Protein AF-0000000075944933 (afdb_homodimer)

Organism: Cocos nucifera (NCBI:txid13894)

Radius of gyration: 22.63 Å; Cα contacts (8 Å, |Δi|>4): 887; chains: 2; bounding box: 72×75×56 Å

Secondary structure (DSSP, 8-state):
-------------------S-------EEEEEEE-S-SEEEEE--GGGEEEEEEEESSSEEEEEEEEEETTEEEEPPPEE-S-SEEEEEE--TT--EEEEEEEEEEETTEEEEEEEEEEETTEEEEEEE---SEEEEEEEEESEEEEEEEEESSSEEEEEEEEE--/-------------------S-------EEEEEEE-S-SEEEEE--GGGEEEEEEEESSSEEEEEEEEEETTEEEEPPPEE-S-SEEEEEE--TT--EEEEEEEEEEETTEEEEEEEEEEETTEEEEEEE---SEEEEEEEEESEEEEEEEEESSSEEEEEEEEE--

pLDDT: mean 87.76, std 24.51, range [21.73, 98.94]

Foldseek 3Di:
DDPPPPPPPPPPPPPPPDDPPPPPPQWDKDDKDFFDDADKDKFQAQVFFFKWKWFADLATFWIKTWGDDDPDTDIDDIFGADDHDMDMDGDDPPKFWQKKKFAWDDDPNAIATAWIKTQIPVGIDDGTGDRDHDIDMDGDPFWGFRMWMAGYYNGHGIIITITHGD/DDPPPPPPPPPPPPPPPDDPPPPPPQKDKDDKDFFDDADKDKFQAQVFFFKWKWFADLATFWIKTWGDDDPDTDIDDIFGADDHDIDMDGDDPPKFWQKKKFAWDDDPNAIATAWIKTQIPVGIDDGTGDRDHDIDMDGDPFWGFRMWMAGYYNGHGIIITITHGD

Sequence (332 aa):
MTSFEVEFDLTYIELHSDDEASGEDVVVVVGPWGGSGGTEWLFQHALTITKIKLTVGDVINSITFQYMDGETAKWSPRYGGGDGKPVTIEFGTNDYLKCVSGYYGSYHGHTVIKSLKFVTNSGPYGPYGQEEGTAFSLPVTAGSFVAFYGNARQWLDALGFHLRPNMTSFEVEFDLTYIELHSDDEASGEDVVVVVGPWGGSGGTEWLFQHALTITKIKLTVGDVINSITFQYMDGETAKWSPRYGGGDGKPVTIEFGTNDYLKCVSGYYGSYHGHTVIKSLKFVTNSGPYGPYGQEEGTAFSLPVTAGSFVAFYGNARQWLDALGFHLRPN

Solvent-accessible surface area (backbone atoms only — not comparable to full-atom values): 17464 Å² total; per-residue (Å²): 136,84,79,80,76,78,77,76,78,74,73,71,73,74,69,74,76,72,71,88,66,84,62,78,71,66,34,27,32,34,42,61,49,57,28,85,47,61,44,78,53,77,45,74,55,45,79,38,49,41,31,42,35,34,18,38,48,86,31,32,14,19,45,31,40,30,24,51,61,83,92,40,80,43,70,52,71,72,42,28,24,84,55,54,48,76,45,77,45,76,53,56,97,85,51,45,72,36,29,48,33,34,13,19,34,79,57,95,91,35,40,23,29,14,20,43,29,42,27,34,81,85,44,74,48,70,72,45,55,41,89,50,70,49,49,39,52,48,39,41,75,37,44,39,58,37,22,43,30,35,17,21,42,73,33,23,10,21,46,26,36,30,34,26,39,118,136,85,79,80,77,79,78,76,79,71,73,72,72,73,70,74,76,72,71,89,66,85,61,79,73,67,34,28,31,33,44,62,48,60,28,86,47,61,45,77,51,76,44,76,53,45,79,38,48,41,30,42,36,35,18,38,49,85,30,32,13,18,45,30,39,30,25,50,59,83,92,39,80,43,71,54,72,72,42,27,25,85,55,54,49,76,45,76,45,76,52,56,98,85,52,46,74,36,28,48,31,34,13,19,33,80,56,96,92,36,40,22,29,14,20,43,29,43,29,34,80,84,46,74,48,70,71,44,55,41,88,49,70,49,50,40,53,48,39,42,75,37,42,39,59,38,23,41,32,34,16,21,42,73,34,22,10,22,46,26,37,31,33,26,41,117

InterPro domains:
  IPR001229 Jacalin-like lectin domain [PF01419] (30-162)
  IPR001229 Jacalin-like lectin domain [PS51752] (27-165)
  IPR001229 Jacalin-like lectin domain [SM00915] (38-165)
  IPR033734 Jacalin-like lectin domain, plant [cd09612] (49-164)
  IPR036404 Jacalin-like lectin domain superfamily [G3DSA:2.100.10.30] (25-166)
  IPR036404 Jacalin-like lectin domain superfamily [SSF51101] (27-165)

Nearest PDB structures (foldseek):
  1c3m-assembly1_A  TM=9.449E-01  e=3.985E-15  Helianthus tuberosus
  7kmv-assembly5_I  TM=9.295E-01  e=5.716E-15  Musa acuminata
  7kmu-assembly1_A  TM=9.357E-01  e=1.061E-14  Musa acuminata
  4pit-assembly2_D  TM=9.418E-01  e=2.184E-14  Musa acuminata
  4piu-assembly1_A  TM=9.302E-01  e=3.298E-14  Musa acuminata

Structure (mmCIF, N/CA/C/O backbone):
data_AF-0000000075944933-model_v1
#
loop_
_entity.id
_entity.type
_entity.pdbx_description
1 polymer 'Mannose/glucose-specific lectin-like'
#
loop_
_atom_site.group_PDB
_atom_site.id
_atom_site.type_symbol
_atom_site.label_atom_id
_atom_site.label_alt_id
_atom_site.label_comp_id
_atom_site.label_asym_id
_atom_site.label_entity_id
_atom_site.label_seq_id
_atom_site.pdbx_PDB_ins_code
_atom_site.Cartn_x
_atom_site.Cartn_y
_atom_site.Cartn_z
_atom_site.occupancy
_atom_site.B_iso_or_equiv
_atom_site.auth_seq_id
_atom_site.auth_comp_id
_atom_site.auth_asym_id
_atom_site.auth_atom_id
_atom_site.pdbx_PDB_model_num
ATOM 1 N N . MET A 1 1 ? 28.156 47.906 -17.594 1 29.92 1 MET A N 1
ATOM 2 C CA . MET A 1 1 ? 27.766 47 -16.5 1 29.92 1 MET A CA 1
ATOM 3 C C . MET A 1 1 ? 26.578 46.125 -16.922 1 29.92 1 MET A C 1
ATOM 5 O O . MET A 1 1 ? 25.469 46.625 -17.125 1 29.92 1 MET A O 1
ATOM 9 N N . THR A 1 2 ? 26.688 45.062 -17.719 1 30.47 2 THR A N 1
ATOM 10 C CA . THR A 1 2 ? 25.75 44.25 -18.516 1 30.47 2 THR A CA 1
ATOM 11 C C . THR A 1 2 ? 24.844 43.438 -17.609 1 30.47 2 THR A C 1
ATOM 13 O O . THR A 1 2 ? 25.328 42.688 -16.766 1 30.47 2 THR A O 1
ATOM 16 N N . SER A 1 3 ? 23.641 43.938 -17.266 1 25.78 3 SER A N 1
ATOM 17 C CA . SER A 1 3 ? 22.609 43.344 -16.422 1 25.78 3 SER A CA 1
ATOM 18 C C . SER A 1 3 ? 22.156 42 -17 1 25.78 3 SER A C 1
ATOM 20 O O . SER A 1 3 ? 21.766 41.906 -18.172 1 25.78 3 SER A O 1
ATOM 22 N N . PHE A 1 4 ? 22.734 40.875 -16.688 1 27.38 4 PHE A N 1
ATOM 23 C CA . PHE A 1 4 ? 22.312 39.531 -17.078 1 27.38 4 PHE A CA 1
ATOM 24 C C . PHE A 1 4 ? 20.906 39.25 -16.594 1 27.38 4 PHE A C 1
ATOM 26 O O . PHE A 1 4 ? 20.641 39.188 -15.398 1 27.38 4 PHE A O 1
ATOM 33 N N . GLU A 1 5 ? 19.781 39.719 -17.297 1 25.14 5 GLU A N 1
ATOM 34 C CA . GLU A 1 5 ? 18.375 39.375 -17.047 1 25.14 5 GLU A CA 1
ATOM 35 C C . GLU A 1 5 ? 18.141 37.875 -17.156 1 25.14 5 GLU A C 1
ATOM 37 O O . GLU A 1 5 ? 18.406 37.281 -18.203 1 25.14 5 GLU A O 1
ATOM 42 N N . VAL A 1 6 ? 18.375 37.125 -16.156 1 27.38 6 VAL A N 1
ATOM 43 C CA . VAL A 1 6 ? 18 35.719 -16.125 1 27.38 6 VAL A CA 1
ATOM 44 C C . VAL A 1 6 ? 16.516 35.562 -16.422 1 27.38 6 VAL A C 1
ATOM 46 O O . VAL A 1 6 ? 15.672 36.125 -15.703 1 27.38 6 VAL A O 1
ATOM 49 N N . GLU A 1 7 ? 16 35.438 -17.641 1 24.23 7 GLU A N 1
ATOM 50 C CA . GLU A 1 7 ? 14.641 35.094 -18.062 1 24.23 7 GLU A CA 1
ATOM 51 C C . GLU A 1 7 ? 14.18 33.812 -17.422 1 24.23 7 GLU A C 1
ATOM 53 O O . GLU A 1 7 ? 14.797 32.75 -17.641 1 24.23 7 GLU A O 1
ATOM 58 N N . PHE A 1 8 ? 13.656 33.844 -16.203 1 22.3 8 PHE A N 1
ATOM 59 C CA . PHE A 1 8 ? 12.922 32.75 -15.578 1 22.3 8 PHE A CA 1
ATOM 60 C C . PHE A 1 8 ? 11.875 32.156 -16.516 1 22.3 8 PHE A C 1
ATOM 62 O O . PHE A 1 8 ? 11.016 32.906 -17.016 1 22.3 8 PHE A O 1
ATOM 69 N N . ASP A 1 9 ? 12.188 31.359 -17.422 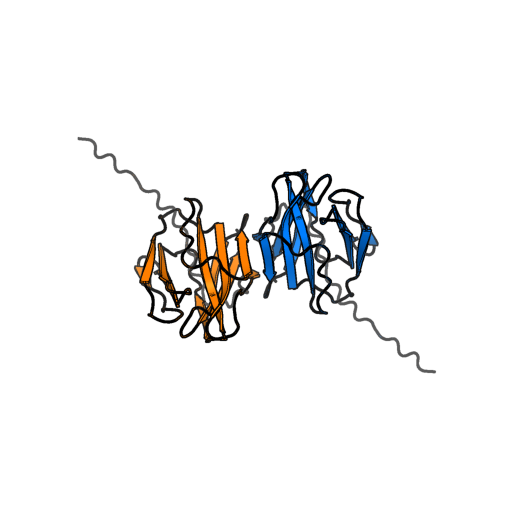1 25.67 9 ASP A N 1
ATOM 70 C CA . ASP A 1 9 ? 11.18 30.625 -18.172 1 25.67 9 ASP A CA 1
ATOM 71 C C . ASP A 1 9 ? 10.148 30 -17.234 1 25.67 9 ASP A C 1
ATOM 73 O O . ASP A 1 9 ? 10.445 29.031 -16.547 1 25.67 9 ASP A O 1
ATOM 77 N N . LEU A 1 10 ? 9.227 30.766 -16.594 1 22.02 10 LEU A N 1
ATOM 78 C CA . LEU A 1 10 ? 8.008 30.312 -15.938 1 22.02 10 LEU A CA 1
ATOM 79 C C . LEU A 1 10 ? 7.242 29.344 -16.828 1 22.02 10 LEU A C 1
ATOM 81 O O . LEU A 1 10 ? 6.684 29.75 -17.859 1 22.02 10 LEU A O 1
ATOM 85 N N . THR A 1 11 ? 7.773 28.297 -17.234 1 26.09 11 THR A N 1
ATOM 86 C CA . THR A 1 11 ? 6.855 27.312 -17.812 1 26.09 11 THR A CA 1
ATOM 87 C C . THR A 1 11 ? 5.586 27.203 -16.969 1 26.09 11 THR A C 1
ATOM 89 O O . THR A 1 11 ? 5.645 26.875 -15.781 1 26.09 11 THR A O 1
ATOM 92 N N . TYR A 1 12 ? 4.605 28.078 -17.172 1 23.27 12 TYR A N 1
ATOM 93 C CA . TYR A 1 12 ? 3.219 28.016 -16.734 1 23.27 12 TYR A CA 1
ATOM 94 C C . TYR A 1 12 ? 2.734 26.578 -16.656 1 23.27 12 TYR A C 1
ATOM 96 O O . TYR A 1 12 ? 2.717 25.859 -17.656 1 23.27 12 TYR A O 1
ATOM 104 N N . ILE A 1 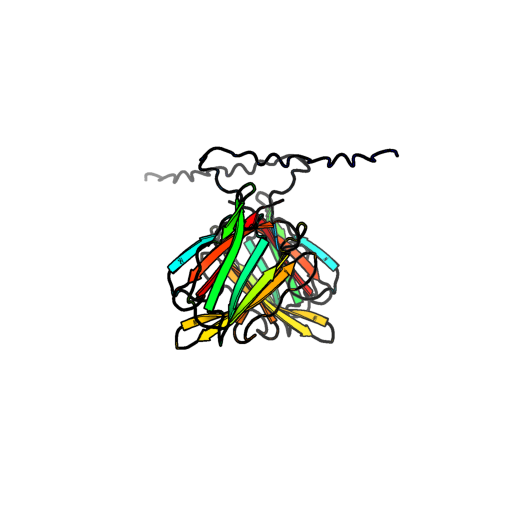13 ? 3.023 25.828 -15.68 1 25.58 13 ILE A N 1
ATOM 105 C CA . ILE A 1 13 ? 2.137 24.703 -15.43 1 25.58 13 ILE A CA 1
ATOM 106 C C . ILE A 1 13 ? 0.682 25.172 -15.492 1 25.58 13 ILE A C 1
ATOM 108 O O . ILE A 1 13 ? 0.259 26.016 -14.695 1 25.58 13 ILE A O 1
ATOM 112 N N . GLU A 1 14 ? 0.244 25.328 -16.688 1 26.7 14 GLU A N 1
ATOM 113 C CA . GLU A 1 14 ? -1.196 25.516 -16.844 1 26.7 14 GLU A CA 1
ATOM 114 C C . GLU A 1 14 ? -1.971 24.688 -15.82 1 26.7 14 GLU A C 1
ATOM 116 O O . GLU A 1 14 ? -1.971 23.453 -15.875 1 26.7 14 GLU A O 1
ATOM 121 N N . LEU A 1 15 ? -1.909 25.125 -14.641 1 26.8 15 LEU A N 1
ATOM 122 C CA . LEU A 1 15 ? -2.977 24.672 -13.758 1 26.8 15 LEU A CA 1
ATOM 123 C C . LEU A 1 15 ? -4.34 24.844 -14.414 1 26.8 15 LEU A C 1
ATOM 125 O O . LEU A 1 15 ? -4.812 25.969 -14.594 1 26.8 15 LEU A O 1
ATOM 129 N N . HIS A 1 16 ? -4.711 24.156 -15.523 1 28.2 16 HIS A N 1
ATOM 130 C CA . HIS A 1 16 ? -6.125 24.141 -15.883 1 28.2 16 HIS A CA 1
ATOM 131 C C . HIS A 1 16 ? -7.008 24.125 -14.641 1 28.2 16 HIS A C 1
ATOM 133 O O . HIS A 1 16 ? -6.836 23.281 -13.766 1 28.2 16 HIS A O 1
ATOM 139 N N . SER A 1 17 ? -7.387 25.219 -14.156 1 30.06 17 SER A N 1
ATOM 140 C CA . SER A 1 17 ? -8.586 25.422 -13.352 1 30.06 17 SER A CA 1
ATOM 141 C C . SER A 1 17 ? -9.766 24.625 -13.898 1 30.06 17 SER A C 1
ATOM 143 O O . SER A 1 17 ? -10.445 25.062 -14.828 1 30.06 17 SER A O 1
ATOM 145 N N . ASP A 1 18 ? -9.75 23.438 -14.367 1 31.78 18 ASP A N 1
ATOM 146 C CA . ASP A 1 18 ? -10.969 22.75 -14.766 1 31.78 18 ASP A CA 1
ATOM 147 C C . ASP A 1 18 ? -12.094 23 -13.766 1 31.78 18 ASP A C 1
ATOM 149 O O . ASP A 1 18 ? -11.844 23.109 -12.562 1 31.78 18 ASP A O 1
ATOM 153 N N . ASP A 1 19 ? -13.336 23.609 -14.18 1 30.81 19 ASP A N 1
ATOM 154 C CA . ASP A 1 19 ? -14.703 23.625 -13.688 1 30.81 19 ASP A CA 1
ATOM 155 C C . ASP A 1 19 ? -14.969 22.469 -12.742 1 30.81 19 ASP A C 1
ATOM 157 O O . ASP A 1 19 ? -14.258 21.453 -12.789 1 30.81 19 ASP A O 1
ATOM 161 N N . GLU A 1 20 ? -16.016 22.578 -11.773 1 28.86 20 GLU A N 1
ATOM 162 C CA . GLU A 1 20 ? -16.656 21.547 -10.953 1 28.86 20 GLU A CA 1
ATOM 163 C C . GLU A 1 20 ? -16.953 20.297 -11.766 1 28.86 20 GLU A C 1
ATOM 165 O O . GLU A 1 20 ? -18.109 19.969 -12.008 1 28.86 20 GLU A O 1
ATOM 170 N N . ALA A 1 21 ? -16.672 20.172 -13.062 1 29.33 21 ALA A N 1
ATOM 171 C CA . ALA A 1 21 ? -17.016 18.844 -13.539 1 29.33 21 ALA A CA 1
ATOM 172 C C . ALA A 1 21 ? -16.734 17.781 -12.484 1 29.33 21 ALA A C 1
ATOM 174 O O . ALA A 1 21 ? -15.688 17.812 -11.828 1 29.33 21 ALA A O 1
ATOM 175 N N . SER A 1 22 ? -17.594 17.094 -11.828 1 36.22 22 SER A N 1
ATOM 176 C CA . SER A 1 22 ? -17.703 15.75 -11.281 1 36.22 22 SER A CA 1
ATOM 177 C C . SER A 1 22 ? -16.656 14.828 -11.898 1 36.22 22 SER A C 1
ATOM 179 O O . SER A 1 22 ? -17 13.883 -12.617 1 36.22 22 SER A O 1
ATOM 181 N N . GLY A 1 23 ? -15.742 15.203 -12.555 1 39.22 23 GLY A N 1
ATOM 182 C CA . GLY A 1 23 ? -14.789 14.383 -13.289 1 39.22 23 GLY A CA 1
ATOM 183 C C . GLY A 1 23 ? -14.305 13.18 -12.5 1 39.22 23 GLY A C 1
ATOM 184 O O . GLY A 1 23 ? -13.961 13.289 -11.328 1 39.22 23 GLY A O 1
ATOM 185 N N . GLU A 1 24 ? -14.875 12.047 -12.688 1 50.72 24 GLU A N 1
ATOM 186 C CA . GLU A 1 24 ? -14.516 10.75 -12.125 1 50.72 24 GLU A CA 1
ATOM 187 C C . GLU A 1 24 ? -13.023 10.688 -11.797 1 50.72 24 GLU A C 1
ATOM 189 O O . GLU A 1 24 ? -12.188 10.789 -12.688 1 50.72 24 GLU A O 1
ATOM 194 N N . ASP A 1 25 ? -12.547 11.312 -10.734 1 66.31 25 ASP A N 1
ATOM 195 C CA . ASP A 1 25 ? -11.148 11.391 -10.312 1 66.31 25 ASP A CA 1
ATOM 196 C C . ASP A 1 25 ? -10.414 10.078 -10.57 1 66.31 25 ASP A C 1
ATOM 198 O O . ASP A 1 25 ? -10.898 9.008 -10.188 1 66.31 25 ASP A O 1
ATOM 202 N N . VAL A 1 26 ? -9.656 10.086 -11.68 1 90.62 26 VAL A N 1
ATOM 203 C CA . VAL A 1 26 ? -8.789 8.992 -12.109 1 90.62 26 VAL A CA 1
ATOM 204 C C . VAL A 1 26 ? -7.762 8.688 -11.023 1 90.62 26 VAL A C 1
ATOM 206 O O . VAL A 1 26 ? -6.562 8.914 -11.211 1 90.62 26 VAL A O 1
ATOM 209 N N . VAL A 1 27 ? -8.359 8.32 -9.766 1 97.5 27 VAL A N 1
ATOM 210 C CA . VAL A 1 27 ? -7.449 8.008 -8.664 1 97.5 27 VAL A CA 1
ATOM 211 C C . VAL A 1 27 ? -7.672 6.574 -8.203 1 97.5 27 VAL A C 1
ATOM 213 O O . VAL A 1 27 ? -8.719 5.98 -8.484 1 97.5 27 VAL A O 1
ATOM 216 N N . VAL A 1 28 ? -6.738 6.031 -7.633 1 98.5 28 VAL A N 1
ATOM 217 C CA . VAL A 1 28 ? -6.832 4.828 -6.809 1 98.5 28 VAL A CA 1
ATOM 218 C C . VAL A 1 28 ? -6.828 5.211 -5.332 1 98.5 28 VAL A C 1
ATOM 220 O O . VAL A 1 28 ? -6.055 6.074 -4.91 1 98.5 28 VAL A O 1
ATOM 223 N N . VAL A 1 29 ? -7.746 4.664 -4.562 1 98.81 29 VAL A N 1
ATOM 224 C CA . VAL A 1 29 ? -7.801 4.934 -3.129 1 98.81 29 VAL A CA 1
ATOM 225 C C . VAL A 1 29 ? -7.289 3.723 -2.355 1 98.81 29 VAL A C 1
ATOM 227 O O . VAL A 1 29 ? -7.809 2.613 -2.512 1 98.81 29 VAL A O 1
ATOM 230 N N . VAL A 1 30 ? -6.238 3.877 -1.55 1 98.88 30 VAL A N 1
ATOM 231 C CA . VAL A 1 30 ? -5.609 2.781 -0.819 1 98.88 30 VAL A CA 1
ATOM 232 C C . VAL A 1 30 ? -5.641 3.074 0.679 1 98.88 30 VAL A C 1
ATOM 234 O O . VAL A 1 30 ? -5.656 4.238 1.09 1 98.88 30 VAL A O 1
ATOM 237 N N . GLY A 1 31 ? -5.508 2.059 1.504 1 98.75 31 GLY A N 1
ATOM 238 C CA . GLY A 1 31 ? -5.727 2.205 2.934 1 98.75 31 GLY A CA 1
ATOM 239 C C . GLY A 1 31 ? -7.195 2.209 3.312 1 98.75 31 GLY A C 1
ATOM 240 O O . GLY A 1 31 ? -8.031 1.652 2.594 1 98.75 31 GLY A O 1
ATOM 241 N N . PRO A 1 32 ? -7.508 2.822 4.352 1 98.81 32 PRO A N 1
ATOM 242 C CA . PRO A 1 32 ? -6.574 3.381 5.332 1 98.81 32 PRO A CA 1
ATOM 243 C C . PRO A 1 32 ? -5.941 2.312 6.219 1 98.81 32 PRO A C 1
ATOM 245 O O . PRO A 1 32 ? -6.461 1.197 6.316 1 98.81 32 PRO A O 1
ATOM 248 N N . TRP A 1 33 ? -4.824 2.52 6.73 1 98.94 33 TRP A N 1
ATOM 249 C CA . TRP A 1 33 ? -4.238 1.779 7.844 1 98.94 33 TRP A CA 1
ATOM 250 C C . TRP A 1 33 ? -4.602 2.424 9.18 1 98.94 33 TRP A C 1
ATOM 252 O O . TRP A 1 33 ? -4.719 3.646 9.273 1 98.94 33 TRP A O 1
ATOM 262 N N . GLY A 1 34 ? -4.664 1.66 10.219 1 98.81 34 GLY A N 1
ATOM 263 C CA . GLY A 1 34 ? -5.016 2.172 11.531 1 98.81 34 GLY A CA 1
ATOM 264 C C . GLY A 1 34 ? -6.375 1.694 12.016 1 98.81 34 GLY A C 1
ATOM 265 O O . GLY A 1 34 ? -6.75 0.544 11.789 1 98.81 34 GLY A O 1
ATOM 266 N N . GLY A 1 35 ? -7.059 2.582 12.836 1 98.69 35 GLY A N 1
ATOM 267 C CA . GLY A 1 35 ? -8.289 2.178 13.484 1 98.69 35 GLY A CA 1
ATOM 268 C C . GLY A 1 35 ? -9.523 2.844 12.898 1 98.69 35 GLY A C 1
ATOM 269 O O . GLY A 1 35 ? -9.414 3.686 12.008 1 98.69 35 GLY A O 1
ATOM 270 N N . SER A 1 36 ? -10.695 2.531 13.461 1 97.81 36 SER A N 1
ATOM 271 C CA . SER A 1 36 ? -11.977 3.006 12.938 1 97.81 36 SER A CA 1
ATOM 272 C C . SER A 1 36 ? -12.547 4.117 13.805 1 97.81 36 SER A C 1
ATOM 274 O O . SER A 1 36 ? -13.672 4.562 13.594 1 97.81 36 SER A O 1
ATOM 276 N N . GLY A 1 37 ? -11.75 4.504 14.758 1 98.44 37 GLY A N 1
ATOM 277 C CA . GLY A 1 37 ? -12.227 5.586 15.602 1 98.44 37 GLY A CA 1
ATOM 278 C C . GLY A 1 37 ? -12.188 6.938 14.914 1 98.44 37 GLY A C 1
ATOM 279 O O . GLY A 1 37 ? -11.727 7.047 13.773 1 98.44 37 GLY A O 1
ATOM 280 N N . GLY A 1 38 ? -12.695 7.969 15.641 1 98.5 38 GLY A N 1
ATOM 281 C CA . GLY A 1 38 ? -12.625 9.344 15.156 1 98.5 38 GLY A CA 1
ATOM 282 C C . GLY A 1 38 ? -13.602 9.633 14.031 1 98.5 38 GLY A C 1
ATOM 283 O O . GLY A 1 38 ? -14.531 8.859 13.797 1 98.5 38 GLY A O 1
ATOM 284 N N . THR A 1 39 ? -13.359 10.828 13.391 1 98.62 39 THR A N 1
ATOM 285 C CA . THR A 1 39 ? -14.18 11.305 12.281 1 98.62 39 THR A CA 1
ATOM 286 C C . THR A 1 39 ? -13.367 11.336 10.984 1 98.62 39 THR A C 1
ATOM 288 O O . THR A 1 39 ? -12.188 11.672 11 1 98.62 39 THR A O 1
ATOM 291 N N . GLU A 1 40 ? -14.055 11.039 9.922 1 98.75 40 GLU A N 1
ATOM 292 C CA . GLU A 1 40 ? -13.406 11 8.617 1 98.75 40 GLU A CA 1
ATOM 293 C C . GLU A 1 40 ? -12.945 12.383 8.18 1 98.75 40 GLU A C 1
ATOM 295 O O . GLU A 1 40 ? -13.602 13.383 8.484 1 98.75 40 GLU A O 1
ATOM 300 N N . TRP A 1 41 ? -11.852 12.477 7.473 1 98.88 41 TRP A N 1
ATOM 301 C CA . TRP A 1 41 ? -11.352 13.703 6.859 1 98.88 41 TRP A CA 1
ATOM 302 C C . TRP A 1 41 ? -10.68 13.414 5.52 1 98.88 41 TRP A C 1
ATOM 304 O O . TRP A 1 41 ? -10.289 12.273 5.25 1 98.88 41 TRP A O 1
ATOM 314 N N . LEU A 1 42 ? -10.547 14.336 4.641 1 98.81 42 LEU A N 1
ATOM 315 C CA . LEU A 1 42 ? -9.945 14.258 3.316 1 98.81 42 LEU A CA 1
ATOM 316 C C . LEU A 1 42 ? -9.172 15.539 3 1 98.81 42 LEU A C 1
ATOM 318 O O . LEU A 1 42 ? -9.688 16.641 3.172 1 98.81 42 LEU A O 1
ATOM 322 N N . PHE A 1 43 ? -7.918 15.438 2.711 1 98.75 43 PHE A N 1
ATOM 323 C CA . PHE A 1 43 ? -7.07 16.531 2.25 1 98.75 43 PHE A CA 1
ATOM 324 C C . PHE A 1 43 ? -6.621 16.297 0.811 1 98.75 43 PHE A C 1
ATOM 326 O O . PHE A 1 43 ? -5.797 15.422 0.544 1 98.75 43 PHE A O 1
ATOM 333 N N . GLN A 1 44 ? -7.004 17.156 -0.167 1 97.62 44 GLN A N 1
ATOM 334 C CA . GLN A 1 44 ? -6.922 16.828 -1.585 1 97.62 44 GLN A CA 1
ATOM 335 C C . GLN A 1 44 ? -5.875 17.688 -2.293 1 97.62 44 GLN A C 1
ATOM 337 O O . GLN A 1 44 ? -5.828 17.719 -3.523 1 97.62 44 GLN A O 1
ATOM 342 N N . HIS A 1 45 ? -5.004 18.297 -1.524 1 96.5 45 HIS A N 1
ATOM 343 C CA . HIS A 1 45 ? -4.027 19.188 -2.137 1 96.5 45 HIS A CA 1
ATOM 344 C C . HIS A 1 45 ? -2.605 18.672 -1.937 1 96.5 45 HIS A C 1
ATOM 346 O O . HIS A 1 45 ? -1.682 19.453 -1.719 1 96.5 45 HIS A O 1
ATOM 352 N N . ALA A 1 46 ? -2.438 17.359 -1.986 1 96.88 46 ALA A N 1
ATOM 353 C CA . ALA A 1 46 ? -1.178 16.734 -1.59 1 96.88 46 ALA A CA 1
ATOM 354 C C . ALA A 1 46 ? -0.04 17.156 -2.516 1 96.88 46 ALA A C 1
ATOM 356 O O . ALA A 1 46 ? 1.117 17.219 -2.096 1 96.88 46 ALA A O 1
ATOM 357 N N . LEU A 1 47 ? -0.296 17.531 -3.789 1 95.38 47 LEU A N 1
ATOM 358 C CA . LEU A 1 47 ? 0.743 17.844 -4.762 1 95.38 47 LEU A CA 1
ATOM 359 C C . LEU A 1 47 ? 1.389 19.188 -4.453 1 95.38 47 LEU A C 1
ATOM 361 O O . LEU A 1 47 ? 2.471 19.5 -4.957 1 95.38 47 LEU A O 1
ATOM 365 N N . THR A 1 48 ? 0.714 19.969 -3.639 1 95.75 48 THR A N 1
ATOM 366 C CA . THR A 1 48 ? 1.212 21.328 -3.418 1 95.75 48 THR A CA 1
ATOM 367 C C . THR A 1 48 ? 1.648 21.516 -1.968 1 95.75 48 THR A C 1
ATOM 369 O O . THR A 1 48 ? 1.795 22.641 -1.498 1 95.75 48 THR A O 1
ATOM 372 N N . ILE A 1 49 ? 1.774 20.406 -1.213 1 97.81 49 ILE A N 1
ATOM 373 C CA . ILE A 1 49 ? 2.207 20.469 0.179 1 97.81 49 ILE A CA 1
ATOM 374 C C . ILE A 1 49 ? 3.59 21.125 0.258 1 97.81 49 ILE A C 1
ATOM 376 O O . ILE A 1 49 ? 4.488 20.781 -0.513 1 97.81 49 ILE A O 1
ATOM 380 N N . THR A 1 50 ? 3.783 22.016 1.126 1 97.94 50 THR A N 1
ATOM 381 C CA . THR A 1 50 ? 5.086 22.609 1.4 1 97.94 50 THR A CA 1
ATOM 382 C C . THR A 1 50 ? 5.598 22.172 2.771 1 97.94 50 THR A C 1
ATOM 384 O O . THR A 1 50 ? 6.809 22.125 3 1 97.94 50 THR A O 1
ATOM 387 N N . LYS A 1 51 ? 4.668 21.875 3.713 1 98.5 51 LYS A N 1
ATOM 388 C CA . LYS A 1 51 ? 5.035 21.391 5.043 1 98.5 51 LYS A CA 1
ATOM 389 C C . LYS A 1 51 ? 4.023 20.375 5.559 1 98.5 51 LYS A C 1
ATOM 391 O O . LYS A 1 51 ? 2.838 20.438 5.23 1 98.5 51 LYS A O 1
ATOM 396 N N . ILE A 1 52 ? 4.508 19.438 6.34 1 98.88 52 ILE A N 1
ATOM 397 C CA . ILE A 1 52 ? 3.668 18.609 7.184 1 98.88 52 ILE A CA 1
ATOM 398 C C . ILE A 1 52 ? 4 18.859 8.656 1 98.88 52 ILE A C 1
ATOM 400 O O . ILE A 1 52 ? 5.168 18.828 9.047 1 98.88 52 ILE A O 1
ATOM 404 N N . LYS A 1 53 ? 3.029 19.156 9.375 1 98.81 53 LYS A N 1
ATOM 405 C CA . LYS A 1 53 ? 3.191 19.297 10.812 1 98.81 53 LYS A CA 1
ATOM 406 C C . LYS A 1 53 ? 2.525 18.156 11.562 1 98.81 53 LYS A C 1
ATOM 408 O O . LYS A 1 53 ? 1.354 17.844 11.328 1 98.81 53 LYS A O 1
ATOM 413 N N . LEU A 1 54 ? 3.232 17.531 12.406 1 98.94 54 LEU A N 1
ATOM 414 C CA . LEU A 1 54 ? 2.725 16.5 13.289 1 98.94 54 LEU A CA 1
ATOM 415 C C . LEU A 1 54 ? 2.76 16.953 14.742 1 98.94 54 LEU A C 1
ATOM 417 O O . LEU A 1 54 ? 3.582 17.781 15.117 1 98.94 54 LEU A O 1
ATOM 421 N N . THR A 1 55 ? 1.824 16.547 15.539 1 98.81 55 THR A N 1
ATOM 422 C CA . THR A 1 55 ? 2.008 16.531 16.984 1 98.81 55 THR A CA 1
ATOM 423 C C . THR A 1 55 ? 2.209 15.102 17.484 1 98.81 55 THR A C 1
ATOM 425 O O . THR A 1 55 ? 1.4 14.211 17.188 1 98.81 55 THR A O 1
ATOM 428 N N . VAL A 1 56 ? 3.34 14.922 18.203 1 98.81 56 VAL A N 1
ATOM 429 C CA . VAL A 1 56 ? 3.799 13.57 18.5 1 98.81 56 VAL A CA 1
ATOM 430 C C . VAL A 1 56 ? 3.932 13.391 20 1 98.81 56 VAL A C 1
ATOM 432 O O . VAL A 1 56 ? 4.617 14.172 20.672 1 98.81 56 VAL A O 1
ATOM 435 N N . GLY A 1 57 ? 3.314 12.43 20.609 1 98.06 57 GLY A N 1
ATOM 436 C CA . GLY A 1 57 ? 3.484 11.914 21.953 1 98.06 57 GLY A CA 1
ATOM 437 C C . GLY A 1 57 ? 3.781 10.422 21.984 1 98.06 57 GLY A C 1
ATOM 438 O O . GLY A 1 57 ? 4.715 9.961 21.328 1 98.06 57 GLY A O 1
ATOM 439 N N . ASP A 1 58 ? 2.971 9.688 22.812 1 98.06 58 ASP A N 1
ATOM 440 C CA . ASP A 1 58 ? 3.066 8.234 22.766 1 98.06 58 ASP A CA 1
ATOM 441 C C . ASP A 1 58 ? 2.578 7.699 21.422 1 98.06 58 ASP A C 1
ATOM 443 O O . ASP A 1 58 ? 2.947 6.594 21.016 1 98.06 58 ASP A O 1
ATOM 447 N N . VAL A 1 59 ? 1.736 8.5 20.828 1 98.75 59 VAL A N 1
ATOM 448 C CA . VAL A 1 59 ? 1.158 8.211 19.516 1 98.75 59 VAL A CA 1
ATOM 449 C C . VAL A 1 59 ? 1.212 9.461 18.641 1 98.75 59 VAL A C 1
ATOM 451 O O . VAL A 1 59 ? 1.661 10.523 19.094 1 98.75 59 VAL A O 1
ATOM 454 N N . ILE A 1 60 ? 0.911 9.352 17.359 1 98.94 60 ILE A N 1
ATOM 455 C CA . ILE A 1 60 ? 0.701 10.539 16.531 1 98.94 60 ILE A CA 1
ATOM 456 C C . ILE A 1 60 ? -0.641 11.18 16.891 1 98.94 60 ILE A C 1
ATOM 458 O O . ILE A 1 60 ? -1.696 10.578 16.672 1 98.94 60 ILE A O 1
ATOM 462 N N . ASN A 1 61 ? -0.541 12.344 17.438 1 98.94 61 ASN A N 1
ATOM 463 C CA . ASN A 1 61 ? -1.757 13 17.906 1 98.94 61 ASN A CA 1
ATOM 464 C C . ASN A 1 61 ? -2.486 13.703 16.75 1 98.94 61 ASN A C 1
ATOM 466 O O . ASN A 1 61 ? -3.719 13.719 16.719 1 98.94 61 ASN A O 1
ATOM 470 N N . SER A 1 62 ? -1.72 14.273 15.844 1 98.94 62 SER A N 1
ATOM 471 C CA . SER A 1 62 ? -2.396 14.992 14.773 1 98.94 62 SER A CA 1
ATOM 472 C C . SER A 1 62 ? -1.471 15.203 13.578 1 98.94 62 SER A C 1
ATOM 474 O O . SER A 1 62 ? -0.253 15.047 13.695 1 98.94 62 SER A O 1
ATOM 476 N N . ILE A 1 63 ? -2.039 15.523 12.445 1 98.94 63 ILE A N 1
ATOM 477 C CA . ILE A 1 63 ? -1.342 15.891 11.219 1 98.94 63 ILE A CA 1
ATOM 478 C C . ILE A 1 63 ? -1.988 17.125 10.609 1 98.94 63 ILE A C 1
ATOM 480 O O . ILE A 1 63 ? -3.215 17.266 10.617 1 98.94 63 ILE A O 1
ATOM 484 N N . THR A 1 64 ? -1.193 18.047 10.148 1 98.81 64 THR A N 1
ATOM 485 C CA . THR A 1 64 ? -1.587 19.266 9.445 1 98.81 64 THR A CA 1
ATOM 486 C C . THR A 1 64 ? -0.701 19.5 8.227 1 98.81 64 THR A C 1
ATOM 488 O O . THR A 1 64 ? 0.478 19.141 8.234 1 98.81 64 THR A O 1
ATOM 491 N N . PHE A 1 65 ? -1.283 20.109 7.246 1 98.81 65 PHE A N 1
ATOM 492 C CA . PHE A 1 65 ? -0.55 20.344 6.004 1 98.81 65 PHE A CA 1
ATOM 493 C C . PHE A 1 65 ? -0.518 21.828 5.652 1 98.81 65 PHE A C 1
ATOM 495 O O . PHE A 1 65 ? -1.552 22.484 5.672 1 98.81 65 PHE A O 1
ATOM 502 N N . GLN A 1 66 ? 0.643 22.344 5.387 1 98.69 66 GLN A N 1
ATOM 503 C CA . GLN A 1 66 ? 0.712 23.578 4.621 1 98.69 66 GLN A CA 1
ATOM 504 C C . GLN A 1 66 ? 0.783 23.297 3.123 1 98.69 66 GLN A C 1
ATOM 506 O O . GLN A 1 66 ? 1.496 22.391 2.691 1 98.69 66 GLN A O 1
ATOM 511 N N . TYR A 1 67 ? 0.026 24.016 2.312 1 97.94 67 TYR A N 1
ATOM 512 C CA . TYR A 1 67 ? -0.055 23.797 0.875 1 97.94 67 TYR A CA 1
ATOM 513 C C . TYR A 1 67 ? -0.231 25.109 0.124 1 97.94 67 TYR A C 1
ATOM 515 O O . TYR A 1 67 ? -0.667 26.109 0.702 1 97.94 67 TYR A O 1
ATOM 523 N N . MET A 1 68 ? 0.206 25.047 -1.101 1 97.06 68 MET A N 1
ATOM 524 C CA . MET A 1 68 ? 0.019 26.234 -1.937 1 97.06 68 MET A CA 1
ATOM 525 C C . MET A 1 68 ? -1.365 26.234 -2.576 1 97.06 68 MET A C 1
ATOM 527 O O . MET A 1 68 ? -1.748 25.266 -3.238 1 97.06 68 MET A O 1
ATOM 531 N N . ASP A 1 69 ? -2.172 27.156 -2.334 1 95.06 69 ASP A N 1
ATOM 532 C CA . ASP A 1 69 ? -3.404 27.484 -3.039 1 95.06 69 ASP A CA 1
ATOM 533 C C . ASP A 1 69 ? -3.193 28.672 -3.984 1 95.06 69 ASP A C 1
ATOM 535 O O . ASP A 1 69 ? -3.32 29.828 -3.576 1 95.06 69 ASP A O 1
ATOM 539 N N . GLY A 1 70 ? -2.957 28.281 -5.234 1 93.19 70 GLY A N 1
ATOM 540 C CA . GLY A 1 70 ? -2.396 29.312 -6.086 1 93.19 70 GLY A CA 1
ATOM 541 C C . GLY A 1 70 ? -1.056 29.828 -5.594 1 93.19 70 GLY A C 1
ATOM 542 O O . GLY A 1 70 ? -0.126 29.047 -5.379 1 93.19 70 GLY A O 1
ATOM 543 N N . GLU A 1 71 ? -0.981 31.109 -5.289 1 94.06 71 GLU A N 1
ATOM 544 C CA . GLU A 1 71 ? 0.271 31.703 -4.844 1 94.06 71 GLU A CA 1
ATOM 545 C C . GLU A 1 71 ? 0.294 31.875 -3.328 1 94.06 71 GLU A C 1
ATOM 547 O O . GLU A 1 71 ? 1.255 32.406 -2.773 1 94.06 71 GLU A O 1
ATOM 552 N N . THR A 1 72 ? -0.726 31.375 -2.709 1 97.06 72 THR A N 1
ATOM 553 C CA . THR A 1 72 ? -0.851 31.578 -1.272 1 97.06 72 THR A CA 1
ATOM 554 C C . THR A 1 72 ? -0.667 30.281 -0.511 1 97.06 72 THR A C 1
ATOM 556 O O . THR A 1 72 ? -1.255 29.25 -0.871 1 97.06 72 THR A O 1
ATOM 559 N N . ALA A 1 73 ? 0.192 30.391 0.492 1 97.44 73 ALA A N 1
ATOM 560 C CA . ALA A 1 73 ? 0.33 29.25 1.389 1 97.44 73 ALA A CA 1
ATOM 561 C C . ALA A 1 73 ? -0.796 29.219 2.418 1 97.44 73 ALA A C 1
ATOM 563 O O . ALA A 1 73 ? -1.108 30.234 3.035 1 97.44 73 ALA A O 1
ATOM 564 N N . LYS A 1 74 ? -1.479 28.062 2.549 1 98.44 74 LYS A N 1
ATOM 565 C CA . LYS A 1 74 ? -2.549 27.859 3.52 1 98.44 74 LYS A CA 1
ATOM 566 C C . LYS A 1 74 ? -2.295 26.609 4.363 1 98.44 74 LYS A C 1
ATOM 568 O O . LYS A 1 74 ? -1.565 25.703 3.945 1 98.44 74 LYS A O 1
ATOM 573 N N . TRP A 1 75 ? -2.822 26.672 5.543 1 98.62 75 TRP A N 1
ATOM 574 C CA . TRP A 1 75 ? -2.814 25.484 6.383 1 98.62 75 TRP A CA 1
ATOM 575 C C . TRP A 1 75 ? -4.156 24.766 6.316 1 98.62 75 TRP A C 1
ATOM 577 O O . TRP A 1 75 ? -5.211 25.406 6.305 1 98.62 75 TRP A O 1
ATOM 587 N N . SER A 1 76 ? -4.078 23.453 6.266 1 98.75 76 SER A N 1
ATOM 588 C CA . SER A 1 76 ? -5.285 22.641 6.438 1 98.75 76 SER A CA 1
ATOM 589 C C . SER A 1 76 ? -5.797 22.719 7.871 1 98.75 76 SER A C 1
ATOM 591 O O . SER A 1 76 ? -5.09 23.188 8.766 1 98.75 76 SER A O 1
ATOM 593 N N . PRO A 1 77 ? -7.059 22.281 8.078 1 98.5 77 PRO A N 1
ATOM 594 C CA . PRO A 1 77 ? -7.414 22 9.469 1 98.5 77 PRO A CA 1
ATOM 595 C C . PRO A 1 77 ? -6.484 20.969 10.117 1 98.5 77 PRO A C 1
ATOM 597 O O . PRO A 1 77 ? -5.773 20.25 9.414 1 98.5 77 PRO A O 1
ATOM 600 N N . ARG A 1 78 ? -6.449 21.016 11.445 1 98.81 78 ARG A N 1
ATOM 601 C CA . ARG A 1 78 ? -5.75 19.953 12.172 1 98.81 78 ARG A CA 1
ATOM 602 C C . ARG A 1 78 ? -6.586 18.688 12.227 1 98.81 78 ARG A C 1
ATOM 604 O O . ARG A 1 78 ? -7.75 18.719 12.633 1 98.81 78 ARG A O 1
ATOM 611 N N . TYR A 1 79 ? -6.086 17.609 11.828 1 98.88 79 TYR A N 1
ATOM 612 C CA . TYR A 1 79 ? -6.75 16.328 11.961 1 98.88 79 TYR A CA 1
ATOM 613 C C . TYR A 1 79 ? -6.199 15.547 13.148 1 98.88 79 TYR A C 1
ATOM 615 O O . TYR A 1 79 ? -5.117 14.961 13.07 1 98.88 79 TYR A O 1
ATOM 623 N N . GLY A 1 80 ? -6.953 15.547 14.203 1 98.81 80 GLY A N 1
ATOM 624 C CA . GLY A 1 80 ? -6.523 14.961 15.469 1 98.81 80 GLY A CA 1
ATOM 625 C C . GLY A 1 80 ? -6.426 15.969 16.594 1 98.81 80 GLY A C 1
ATOM 626 O O . GLY A 1 80 ? -6.938 17.094 16.469 1 98.81 80 GLY A O 1
ATOM 627 N N . GLY A 1 81 ? -5.797 15.586 17.703 1 98 81 GLY A N 1
ATOM 628 C CA . GLY A 1 81 ? -5.766 16.406 18.906 1 98 81 GLY A CA 1
ATOM 629 C C . GLY A 1 81 ? -4.516 17.266 19 1 98 81 GLY A C 1
ATOM 630 O O . GLY A 1 81 ? -3.547 17.047 18.266 1 98 81 GLY A O 1
ATOM 631 N N . GLY A 1 82 ? -4.469 18.219 19.891 1 96.56 82 GLY A N 1
ATOM 632 C CA . GLY A 1 82 ? -3.408 19.203 19.984 1 96.56 82 GLY A CA 1
ATOM 633 C C . GLY A 1 82 ? -2.307 18.812 20.953 1 96.56 82 GLY A C 1
ATOM 634 O O . GLY A 1 82 ? -1.309 19.516 21.078 1 96.56 82 GLY A O 1
ATOM 635 N N . ASP A 1 83 ? -2.498 17.672 21.609 1 96.38 83 ASP A N 1
ATOM 636 C CA . ASP A 1 83 ? -1.493 17.266 22.578 1 96.38 83 ASP A CA 1
ATOM 637 C C . ASP A 1 83 ? -0.223 16.781 21.891 1 96.38 83 ASP A C 1
ATOM 639 O O . ASP A 1 83 ? -0.215 16.578 20.672 1 96.38 83 ASP A O 1
ATOM 643 N N . GLY A 1 84 ? 0.87 16.656 22.562 1 97.44 84 GLY A N 1
ATOM 644 C CA . GLY A 1 84 ? 2.135 16.188 22.031 1 97.44 84 GLY A CA 1
ATOM 645 C C . GLY A 1 84 ? 3.057 17.312 21.594 1 97.44 84 GLY A C 1
ATOM 646 O O . GLY A 1 84 ? 2.699 18.484 21.688 1 97.44 84 GLY A O 1
ATOM 647 N N . LYS A 1 85 ? 4.211 16.953 21.156 1 98.31 85 LYS A N 1
ATOM 648 C CA . LYS A 1 85 ? 5.215 17.906 20.688 1 98.31 85 LYS A CA 1
ATOM 649 C C . LYS A 1 85 ? 5.098 18.125 19.172 1 98.31 85 LYS A C 1
ATOM 651 O O . LYS A 1 85 ? 5.031 17.156 18.406 1 98.31 85 LYS A O 1
ATOM 656 N N . PRO A 1 86 ? 5.059 19.344 18.797 1 98.38 86 PRO A N 1
ATOM 657 C CA . PRO A 1 86 ? 4.969 19.609 17.359 1 98.38 86 PRO A CA 1
ATOM 658 C C . PRO A 1 86 ? 6.277 19.312 16.625 1 98.38 86 PRO A C 1
ATOM 660 O O . PRO A 1 86 ? 7.359 19.562 17.156 1 98.38 86 PRO A O 1
ATOM 663 N N . VAL A 1 87 ? 6.215 18.719 15.492 1 98.44 87 VAL A N 1
ATOM 664 C CA . VAL A 1 87 ? 7.301 18.516 14.547 1 98.44 87 VAL A CA 1
ATOM 665 C C . VAL A 1 87 ? 6.875 19 13.164 1 98.44 87 VAL A C 1
ATOM 667 O O . VAL A 1 87 ? 5.797 18.656 12.68 1 98.44 87 VAL A O 1
ATOM 670 N N . THR A 1 88 ? 7.672 19.828 12.578 1 98.62 88 THR A N 1
ATOM 671 C CA . THR A 1 88 ? 7.363 20.344 11.25 1 98.62 88 THR A CA 1
ATOM 672 C C . THR A 1 88 ? 8.359 19.812 10.219 1 98.62 88 THR A C 1
ATOM 674 O O . THR A 1 88 ? 9.57 19.922 10.414 1 98.62 88 THR A O 1
ATOM 677 N N . ILE A 1 89 ? 7.879 19.234 9.258 1 98.31 89 ILE A N 1
ATOM 678 C CA . ILE A 1 89 ? 8.641 18.766 8.109 1 98.31 89 ILE A CA 1
ATOM 679 C C . ILE A 1 89 ? 8.492 19.734 6.945 1 98.31 89 ILE A C 1
ATOM 681 O O . ILE A 1 89 ? 7.383 20.016 6.496 1 98.31 89 ILE A O 1
ATOM 685 N N . GLU A 1 90 ? 9.547 20.234 6.453 1 98 90 GLU A N 1
ATOM 686 C CA . GLU A 1 90 ? 9.523 21.188 5.348 1 98 90 GLU A CA 1
ATOM 687 C C . GLU A 1 90 ? 10.031 20.547 4.059 1 98 90 GLU A C 1
ATOM 689 O O . GLU A 1 90 ? 11.141 20.016 4.012 1 98 90 GLU A O 1
ATOM 694 N N . PHE A 1 91 ? 9.195 20.578 3.102 1 96.31 91 PHE A N 1
ATOM 695 C CA . PHE A 1 91 ? 9.539 20.047 1.788 1 96.31 91 PHE A CA 1
ATOM 696 C C . PHE A 1 91 ? 10.25 21.094 0.945 1 96.31 91 PHE A C 1
ATOM 698 O O . PHE A 1 91 ? 9.898 22.281 0.976 1 96.31 91 PHE A O 1
ATOM 705 N N . GLY A 1 92 ? 11.156 20.672 0.195 1 92.44 92 GLY A N 1
ATOM 706 C CA . GLY A 1 92 ? 11.75 21.547 -0.805 1 92.44 92 GLY A CA 1
ATOM 707 C C . GLY A 1 92 ? 10.844 21.781 -2 1 92.44 92 GLY A C 1
ATOM 708 O O . GLY A 1 92 ? 9.883 21.031 -2.213 1 92.44 92 GLY A O 1
ATOM 709 N N . THR A 1 93 ? 11.133 22.766 -2.791 1 89.38 93 THR A N 1
ATOM 710 C CA . THR A 1 93 ? 10.328 23.172 -3.939 1 89.38 93 THR A CA 1
ATOM 711 C C . THR A 1 93 ? 10.18 22.016 -4.93 1 89.38 93 THR A C 1
ATOM 713 O O . THR A 1 93 ? 9.133 21.875 -5.57 1 89.38 93 THR A O 1
ATOM 716 N N . ASN A 1 94 ? 11.141 21.047 -4.965 1 93.69 94 ASN A N 1
ATOM 717 C CA . ASN A 1 94 ? 11.117 19.969 -5.949 1 93.69 94 ASN A CA 1
ATOM 718 C C . ASN A 1 94 ? 10.867 18.625 -5.289 1 93.69 94 ASN A C 1
ATOM 720 O O . ASN A 1 94 ? 11.031 17.578 -5.926 1 93.69 94 ASN A O 1
ATOM 724 N N . ASP A 1 95 ? 10.484 18.688 -4.027 1 95.75 95 ASP A N 1
ATOM 725 C CA . ASP A 1 95 ? 10.273 17.438 -3.301 1 95.75 95 ASP A CA 1
ATOM 726 C C . ASP A 1 95 ? 8.93 16.812 -3.666 1 95.75 95 ASP A C 1
ATOM 728 O O . ASP A 1 95 ? 7.934 17.531 -3.84 1 95.75 95 ASP A O 1
ATOM 732 N N . TYR A 1 96 ? 8.93 15.539 -3.789 1 95.75 96 TYR A N 1
ATOM 733 C CA . TYR A 1 96 ? 7.672 14.812 -3.896 1 95.75 96 TYR A CA 1
ATOM 734 C C . TYR A 1 96 ? 7.727 13.508 -3.107 1 95.75 96 TYR A C 1
ATOM 736 O O . TYR A 1 96 ? 8.805 12.93 -2.922 1 95.75 96 TYR A O 1
ATOM 744 N N . LEU A 1 97 ? 6.613 13.102 -2.619 1 97.56 97 LEU A N 1
ATOM 745 C CA . LEU A 1 97 ? 6.504 11.914 -1.775 1 97.56 97 LEU A CA 1
ATOM 746 C C . LEU A 1 97 ? 6.672 10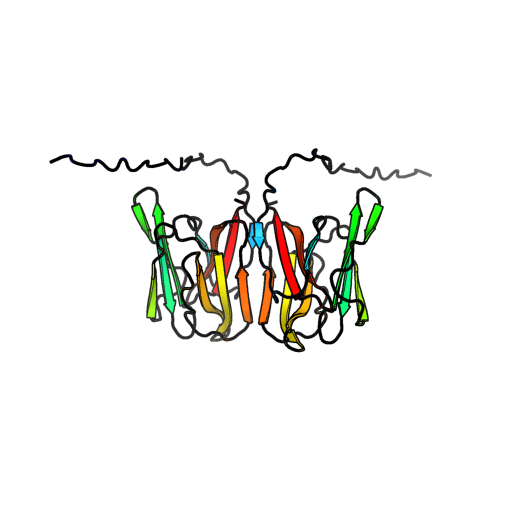.641 -2.6 1 97.56 97 LEU A C 1
ATOM 748 O O . LEU A 1 97 ? 6.039 10.492 -3.646 1 97.56 97 LEU A O 1
ATOM 752 N N . LYS A 1 98 ? 7.5 9.781 -2.195 1 98.44 98 LYS A N 1
ATOM 753 C CA . LYS A 1 98 ? 7.734 8.492 -2.836 1 98.44 98 LYS A CA 1
ATOM 754 C C . LYS A 1 98 ? 7.18 7.352 -1.991 1 98.44 98 LYS A C 1
ATOM 756 O O . LYS A 1 98 ? 6.871 6.277 -2.516 1 98.44 98 LYS A O 1
ATOM 761 N N . CYS A 1 99 ? 7.16 7.602 -0.686 1 98.88 99 CYS A N 1
ATOM 762 C CA . CYS A 1 99 ? 6.691 6.559 0.217 1 98.88 99 CYS A CA 1
ATOM 763 C C . CYS A 1 99 ? 6.223 7.148 1.541 1 98.88 99 CYS A C 1
ATOM 765 O O . CYS A 1 99 ? 6.824 8.094 2.053 1 98.88 99 CYS A O 1
ATOM 767 N N . VAL A 1 100 ? 5.129 6.672 2.104 1 98.94 100 VAL A N 1
ATOM 768 C CA . VAL A 1 100 ? 4.715 6.902 3.484 1 98.94 100 VAL A CA 1
ATOM 769 C C . VAL A 1 100 ? 4.652 5.57 4.23 1 98.94 100 VAL A C 1
ATOM 771 O O . VAL A 1 100 ? 4.113 4.586 3.719 1 98.94 100 VAL A O 1
ATOM 774 N N . SER A 1 101 ? 5.266 5.508 5.352 1 98.94 101 SER A N 1
ATOM 775 C CA . SER A 1 101 ? 5.238 4.301 6.172 1 98.94 101 SER A CA 1
ATOM 776 C C . SER A 1 101 ? 5.004 4.633 7.641 1 98.94 101 SER A C 1
ATOM 778 O O . SER A 1 101 ? 5.055 5.801 8.031 1 98.94 101 SER A O 1
ATOM 780 N N . GLY A 1 102 ? 4.707 3.609 8.398 1 98.88 102 GLY A N 1
ATOM 781 C CA . GLY A 1 102 ? 4.473 3.822 9.82 1 98.88 102 GLY A CA 1
ATOM 782 C C . GLY A 1 102 ? 4.035 2.564 10.547 1 98.88 102 GLY A C 1
ATOM 783 O O . GLY A 1 102 ? 4.23 1.454 10.047 1 98.88 102 GLY A O 1
ATOM 784 N N . TYR A 1 103 ? 3.568 2.814 11.734 1 98.88 103 TYR A N 1
ATOM 785 C CA . TYR A 1 103 ? 3.023 1.768 12.586 1 98.88 103 TYR A CA 1
ATOM 786 C C . TYR A 1 103 ? 1.689 2.193 13.188 1 98.88 103 TYR A C 1
ATOM 788 O O . TYR A 1 103 ? 1.475 3.377 13.461 1 98.88 103 TYR A O 1
ATOM 796 N N . TYR A 1 104 ? 0.826 1.281 13.391 1 98.88 104 TYR A N 1
ATOM 797 C CA . TYR A 1 104 ? -0.406 1.504 14.133 1 98.88 104 TYR A CA 1
ATOM 798 C C . TYR A 1 104 ? -0.645 0.382 15.141 1 98.88 104 TYR A C 1
ATOM 800 O O . TYR A 1 104 ? -0.093 -0.712 15 1 98.88 104 TYR A O 1
ATOM 808 N N . GLY A 1 105 ? -1.409 0.692 16.141 1 98.75 105 GLY A N 1
ATOM 809 C CA . GLY A 1 105 ? -1.669 -0.274 17.188 1 98.75 105 GLY A CA 1
ATOM 810 C C . GLY A 1 105 ? -2.551 0.273 18.297 1 98.75 105 GLY A C 1
ATOM 811 O O . GLY A 1 105 ? -3.131 1.352 18.156 1 98.75 105 GLY A O 1
ATOM 812 N N . SER A 1 106 ? -2.625 -0.519 19.375 1 98.69 106 SER A N 1
ATOM 813 C CA . SER A 1 106 ? -3.523 -0.214 20.484 1 98.69 106 SER A CA 1
ATOM 814 C C . SER A 1 106 ? -2.961 0.898 21.359 1 98.69 106 SER A C 1
ATOM 816 O O . SER A 1 106 ? -1.766 0.912 21.672 1 98.69 106 SER A O 1
ATOM 818 N N . TYR A 1 107 ? -3.723 1.863 21.703 1 98.44 107 TYR A N 1
ATOM 819 C CA . TYR A 1 107 ? -3.455 2.926 22.656 1 98.44 107 TYR A CA 1
ATOM 820 C C . TYR A 1 107 ? -4.723 3.311 23.406 1 98.44 107 TYR A C 1
ATOM 822 O O . TYR A 1 107 ? -5.656 3.867 22.828 1 98.44 107 TYR A O 1
ATOM 830 N N . HIS A 1 108 ? -4.754 2.963 24.719 1 97.56 108 HIS A N 1
ATOM 831 C CA . HIS A 1 108 ? -5.895 3.23 25.578 1 97.56 108 HIS A CA 1
ATOM 832 C C . HIS A 1 108 ? -7.184 2.682 24.969 1 97.56 108 HIS A C 1
ATOM 834 O O . HIS A 1 108 ? -8.195 3.391 24.906 1 97.56 108 HIS A O 1
ATOM 840 N N . GLY A 1 109 ? -7.148 1.401 24.422 1 97.62 109 GLY A N 1
ATOM 841 C CA . GLY A 1 109 ? -8.328 0.701 23.938 1 97.62 109 GLY A CA 1
ATOM 842 C C . GLY A 1 109 ? -8.703 1.078 22.516 1 97.62 109 GLY A C 1
ATOM 843 O O . GLY A 1 109 ? -9.711 0.605 22 1 97.62 109 GLY A O 1
ATOM 844 N N . HIS A 1 110 ? -7.918 1.944 21.922 1 98.38 110 HIS A N 1
ATOM 845 C CA . HIS A 1 110 ? -8.164 2.369 20.547 1 98.38 110 HIS A CA 1
ATOM 846 C C . HIS A 1 110 ? -6.996 1.985 19.641 1 98.38 110 HIS A C 1
ATOM 848 O O . HIS A 1 110 ? -5.852 1.915 20.094 1 98.38 110 HIS A O 1
ATOM 854 N N . THR A 1 111 ? -7.27 1.664 18.438 1 98.81 111 THR A N 1
ATOM 855 C CA . THR A 1 111 ? -6.215 1.516 17.438 1 98.81 111 THR A CA 1
ATOM 856 C C . THR A 1 111 ? -5.91 2.852 16.766 1 98.81 111 THR A C 1
ATOM 858 O O . THR A 1 111 ? -6.812 3.496 16.219 1 98.81 111 THR A O 1
ATOM 861 N N . VAL A 1 112 ? -4.672 3.295 16.844 1 98.94 112 VAL A N 1
ATOM 862 C CA . VAL A 1 112 ? -4.297 4.609 16.328 1 98.94 112 VAL A CA 1
ATOM 863 C C . VAL A 1 112 ? -2.939 4.523 15.633 1 98.94 112 VAL A C 1
ATOM 865 O O . VAL A 1 112 ? -2.234 3.521 15.758 1 98.94 112 VAL A O 1
ATOM 868 N N . ILE A 1 113 ? -2.588 5.516 14.883 1 98.94 113 ILE A N 1
ATOM 869 C CA . ILE A 1 113 ? -1.269 5.613 14.266 1 98.94 113 ILE A CA 1
ATOM 870 C C . ILE A 1 113 ? -0.223 5.93 15.336 1 98.94 113 ILE A C 1
ATOM 872 O O . ILE A 1 113 ? -0.403 6.844 16.141 1 98.94 113 ILE A O 1
ATOM 876 N N . LYS A 1 114 ? 0.855 5.156 15.367 1 98.94 114 LYS A N 1
ATOM 877 C CA . LYS A 1 114 ? 1.836 5.297 16.438 1 98.94 114 LYS A CA 1
ATOM 878 C C . LYS A 1 114 ? 3.119 5.945 15.93 1 98.94 114 LYS A C 1
ATOM 880 O O . LYS A 1 114 ? 3.877 6.527 16.703 1 98.94 114 LYS A O 1
ATOM 885 N N . SER A 1 115 ? 3.338 5.836 14.672 1 98.88 115 SER A N 1
ATOM 886 C CA . SER A 1 115 ? 4.535 6.414 14.07 1 98.88 115 SER A CA 1
ATOM 887 C C . SER A 1 115 ? 4.332 6.691 12.586 1 98.88 115 SER A C 1
ATOM 889 O O . SER A 1 115 ? 3.502 6.047 11.938 1 98.88 115 SER A O 1
ATOM 891 N N . LEU A 1 116 ? 5.059 7.668 12.039 1 98.94 116 LEU A N 1
ATOM 892 C CA . LEU A 1 116 ? 5.031 7.988 10.617 1 98.94 116 LEU A CA 1
ATOM 893 C C . LEU A 1 116 ? 6.43 8.312 10.109 1 98.94 116 LEU A C 1
ATOM 895 O O . LEU A 1 116 ? 7.219 8.953 10.805 1 98.94 116 LEU A O 1
ATOM 899 N N . LYS A 1 117 ? 6.707 7.926 8.953 1 98.94 117 LYS A N 1
ATOM 900 C CA . LYS A 1 117 ? 7.902 8.242 8.18 1 98.94 117 LYS A CA 1
ATOM 901 C C . LYS A 1 117 ? 7.543 8.633 6.746 1 98.94 117 LYS A C 1
ATOM 903 O O . LYS A 1 117 ? 6.688 8 6.121 1 98.94 117 LYS A O 1
ATOM 908 N N . PHE A 1 118 ? 8.094 9.734 6.25 1 98.88 118 PHE A N 1
ATOM 909 C CA . PHE A 1 118 ? 7.879 10.227 4.895 1 98.88 118 PHE A CA 1
ATOM 910 C C . PHE A 1 118 ? 9.172 10.18 4.094 1 98.88 118 PHE A C 1
ATOM 912 O O . PHE A 1 118 ? 10.195 10.711 4.523 1 98.88 118 PHE A O 1
ATOM 919 N N . VAL A 1 119 ? 9.125 9.531 2.965 1 98.75 119 VAL A N 1
ATOM 920 C CA . VAL A 1 119 ? 10.289 9.492 2.084 1 98.75 119 VAL A CA 1
ATOM 921 C C . VAL A 1 119 ? 10.008 10.289 0.816 1 98.75 119 VAL A C 1
ATOM 923 O O . VAL A 1 119 ? 9.031 10.023 0.106 1 98.75 119 VAL A O 1
ATOM 926 N N . THR A 1 120 ? 10.773 11.305 0.571 1 98.12 120 THR A N 1
ATOM 927 C CA . THR A 1 120 ? 10.703 12.094 -0.655 1 98.12 120 THR A CA 1
ATOM 928 C C . THR A 1 120 ? 11.891 11.781 -1.563 1 98.12 120 THR A C 1
ATOM 930 O O . THR A 1 120 ? 12.75 10.969 -1.216 1 98.12 120 THR A O 1
ATOM 933 N N . ASN A 1 121 ? 11.914 12.391 -2.709 1 97.38 121 ASN A N 1
ATOM 934 C CA . ASN A 1 121 ? 13.055 12.266 -3.607 1 97.38 121 ASN A CA 1
ATOM 935 C C . ASN A 1 121 ? 14.328 12.812 -2.975 1 97.38 121 ASN A C 1
ATOM 937 O O . ASN A 1 121 ? 15.438 12.5 -3.416 1 97.38 121 ASN A O 1
ATOM 941 N N . SER A 1 122 ? 14.234 13.594 -1.895 1 96.62 122 SER A N 1
ATOM 942 C CA . SER A 1 122 ? 15.398 14.203 -1.251 1 96.62 122 SER A CA 1
ATOM 943 C C . SER A 1 122 ? 15.82 13.422 -0.017 1 96.62 122 SER A C 1
ATOM 945 O O . SER A 1 122 ? 16.812 13.758 0.627 1 96.62 122 SER A O 1
ATOM 947 N N . GLY A 1 123 ? 15.102 12.398 0.327 1 97.19 123 GLY A N 1
ATOM 948 C CA . GLY A 1 123 ? 15.469 11.586 1.473 1 97.19 123 GLY A CA 1
ATOM 949 C C . GLY A 1 123 ? 14.336 11.414 2.469 1 97.19 123 GLY A C 1
ATOM 950 O O . GLY A 1 123 ? 13.227 11.898 2.246 1 97.19 123 GLY A O 1
ATOM 951 N N . PRO A 1 124 ? 14.648 10.781 3.537 1 98.25 124 PRO A N 1
ATOM 952 C CA . PRO A 1 124 ? 13.617 10.461 4.527 1 98.25 124 PRO A CA 1
ATOM 953 C C . PRO A 1 124 ? 13.43 11.562 5.562 1 98.25 124 PRO A C 1
ATOM 955 O O . PRO A 1 124 ? 14.391 12.258 5.91 1 98.25 124 PRO A O 1
ATOM 958 N N . TYR A 1 125 ? 12.266 11.742 6.012 1 98.31 125 TYR A N 1
ATOM 959 C CA . TYR A 1 125 ? 11.898 12.492 7.203 1 98.31 125 TYR A CA 1
ATOM 960 C C . TYR A 1 125 ? 11.273 11.578 8.25 1 98.31 125 TYR A C 1
ATOM 962 O O . TYR A 1 125 ? 10.227 10.977 8.016 1 98.31 125 TYR A O 1
ATOM 970 N N . GLY A 1 126 ? 11.906 11.508 9.461 1 98.19 126 GLY A N 1
ATOM 971 C CA . GLY A 1 126 ? 11.5 10.586 10.508 1 98.19 126 GLY A CA 1
ATOM 972 C C . GLY A 1 126 ? 12.383 9.359 10.609 1 98.19 126 GLY A C 1
ATOM 973 O O . GLY A 1 126 ? 13.523 9.375 10.141 1 98.19 126 GLY A O 1
ATOM 974 N N . PRO A 1 127 ? 11.836 8.492 11.203 1 98.56 127 PRO A N 1
ATOM 975 C CA . PRO A 1 127 ? 10.492 8.289 11.734 1 98.56 127 PRO A CA 1
ATOM 976 C C . PRO A 1 127 ? 10.18 9.203 12.922 1 98.56 127 PRO A C 1
ATOM 978 O O . PRO A 1 127 ? 11.086 9.578 13.664 1 98.56 127 PRO A O 1
ATOM 981 N N . TYR A 1 128 ? 8.977 9.586 13 1 98.88 128 TYR A N 1
ATOM 982 C CA . TYR A 1 128 ? 8.414 10.297 14.141 1 98.88 128 TYR A CA 1
ATOM 983 C C . TYR A 1 128 ? 7.453 9.398 14.922 1 98.88 128 TYR A C 1
ATOM 985 O O . TYR A 1 128 ? 6.566 8.773 14.336 1 98.88 128 TYR A O 1
ATOM 993 N N . GLY A 1 129 ? 7.602 9.281 16.25 1 98.69 129 GLY A N 1
ATOM 994 C CA . GLY A 1 129 ? 6.754 8.438 17.078 1 98.69 129 GLY A CA 1
ATOM 995 C C . GLY A 1 129 ? 7.379 7.086 17.391 1 98.69 129 GLY A C 1
ATOM 996 O O . GLY A 1 129 ? 8.578 6.891 17.188 1 98.69 129 GLY A O 1
ATOM 997 N N . GLN A 1 130 ? 6.594 6.164 17.922 1 98.06 130 GLN A N 1
ATOM 998 C CA . GLN A 1 130 ? 7.074 4.855 18.359 1 98.06 130 GLN A CA 1
ATOM 999 C C . GLN A 1 130 ? 6.801 3.789 17.312 1 98.06 130 GLN A C 1
ATOM 1001 O O . GLN A 1 130 ? 5.645 3.529 16.969 1 98.06 130 GLN A O 1
ATOM 1006 N N . GLU A 1 131 ? 7.793 3.141 16.781 1 97.94 131 GLU A N 1
ATOM 1007 C CA . GLU A 1 131 ? 7.664 2.086 15.781 1 97.94 131 GLU A CA 1
ATOM 1008 C C . GLU A 1 131 ? 7.254 0.764 16.422 1 97.94 131 GLU A C 1
ATOM 1010 O O . GLU A 1 131 ? 8.008 -0.213 16.375 1 97.94 131 GLU A O 1
ATOM 1015 N N . GLU A 1 132 ? 6.094 0.751 16.969 1 97.69 132 GLU A N 1
ATOM 1016 C CA . GLU A 1 132 ? 5.512 -0.401 17.641 1 97.69 132 GLU A CA 1
ATOM 1017 C C . GLU A 1 132 ? 4.125 -0.727 17.094 1 97.69 132 GLU A C 1
ATOM 1019 O O . GLU A 1 132 ? 3.34 0.177 16.812 1 97.69 132 GLU A O 1
ATOM 1024 N N . GLY A 1 133 ? 3.797 -2.033 16.984 1 98 133 GLY A N 1
ATOM 1025 C CA . GLY A 1 133 ? 2.516 -2.465 16.453 1 98 133 GLY A CA 1
ATOM 1026 C C . GLY A 1 133 ? 2.613 -3.047 15.047 1 98 133 GLY A C 1
ATOM 1027 O O . GLY A 1 133 ? 3.574 -3.752 14.734 1 98 133 GLY A O 1
ATOM 1028 N N . THR A 1 134 ? 1.64 -2.85 14.266 1 98.12 134 THR A N 1
ATOM 1029 C CA . THR A 1 134 ? 1.597 -3.375 12.898 1 98.12 134 THR A CA 1
ATOM 1030 C C . THR A 1 134 ? 2.184 -2.369 11.914 1 98.12 134 THR A C 1
ATOM 1032 O O . THR A 1 134 ? 1.765 -1.21 11.875 1 98.12 134 THR A O 1
ATOM 1035 N N . ALA A 1 135 ? 3.168 -2.812 11.188 1 98.56 135 ALA A N 1
ATOM 1036 C CA . ALA A 1 135 ? 3.818 -1.942 10.211 1 98.56 135 ALA A CA 1
ATOM 1037 C C . ALA A 1 135 ? 2.947 -1.76 8.969 1 98.56 135 ALA A C 1
ATOM 1039 O O . ALA A 1 135 ? 2.176 -2.652 8.609 1 98.56 135 ALA A O 1
ATOM 1040 N N . PHE A 1 136 ? 3.043 -0.6 8.359 1 98.81 136 PHE A N 1
ATOM 1041 C CA . PHE A 1 136 ? 2.527 -0.365 7.012 1 98.81 136 PHE A CA 1
ATOM 1042 C C . PHE A 1 136 ? 3.49 0.5 6.207 1 98.81 136 PHE A C 1
ATOM 1044 O O . PHE A 1 136 ? 4.277 1.258 6.777 1 98.81 136 PHE A O 1
ATOM 1051 N N . SER A 1 137 ? 3.48 0.334 4.953 1 98.88 137 SER A N 1
ATOM 1052 C CA . SER A 1 137 ? 4.246 1.143 4.012 1 98.88 137 SER A CA 1
ATOM 1053 C C . SER A 1 137 ? 3.559 1.205 2.65 1 98.88 137 SER A C 1
ATOM 1055 O O . SER A 1 137 ? 2.846 0.276 2.268 1 98.88 137 SER A O 1
ATOM 1057 N N . LEU A 1 138 ? 3.752 2.303 1.996 1 98.94 138 LEU A N 1
ATOM 1058 C CA . LEU A 1 138 ? 3.254 2.453 0.633 1 98.94 138 LEU A CA 1
ATOM 1059 C C . LEU A 1 138 ? 4.316 3.07 -0.27 1 98.94 138 LEU A C 1
ATOM 1061 O O . LEU A 1 138 ? 4.316 4.281 -0.496 1 98.94 138 LEU A O 1
ATOM 1065 N N . PRO A 1 139 ? 5.25 2.271 -0.714 1 98.88 139 PRO A N 1
ATOM 1066 C CA . PRO A 1 139 ? 6.141 2.75 -1.772 1 98.88 139 PRO A CA 1
ATOM 1067 C C . PRO A 1 139 ? 5.434 2.912 -3.115 1 98.88 139 PRO A C 1
ATOM 1069 O O . PRO A 1 139 ? 4.762 1.985 -3.58 1 98.88 139 PRO A O 1
ATOM 1072 N N . VAL A 1 140 ? 5.551 4.047 -3.688 1 98.81 140 VAL A N 1
ATOM 1073 C CA . VAL A 1 140 ? 4.984 4.332 -5.004 1 98.81 140 VAL A CA 1
ATOM 1074 C C . VAL A 1 140 ? 6.109 4.586 -6.004 1 98.81 140 VAL A C 1
ATOM 1076 O O . VAL A 1 140 ? 6.824 5.586 -5.902 1 98.81 140 VAL A O 1
ATOM 1079 N N . THR A 1 141 ? 6.25 3.68 -6.957 1 98 141 THR A N 1
ATOM 1080 C CA . THR A 1 141 ? 7.359 3.799 -7.895 1 98 141 THR A CA 1
ATOM 1081 C C . THR A 1 141 ? 6.914 4.496 -9.18 1 98 141 THR A C 1
ATOM 1083 O O . THR A 1 141 ? 7.742 5.023 -9.922 1 98 141 THR A O 1
ATOM 1086 N N . ALA A 1 142 ? 5.621 4.492 -9.516 1 97.81 142 ALA A N 1
ATOM 1087 C CA . ALA A 1 142 ? 5.016 5.293 -10.578 1 97.81 142 ALA A CA 1
ATOM 1088 C C . ALA A 1 142 ? 3.637 5.797 -10.164 1 97.81 142 ALA A C 1
ATOM 1090 O O . ALA A 1 142 ? 2.785 5.016 -9.734 1 97.81 142 ALA A O 1
ATOM 1091 N N . GLY A 1 143 ? 3.365 7.02 -10.281 1 97.88 143 GLY A N 1
ATOM 1092 C CA . GLY A 1 143 ? 2.174 7.691 -9.789 1 97.88 143 GLY A CA 1
ATOM 1093 C C . GLY A 1 143 ? 2.473 8.719 -8.711 1 97.88 143 GLY A C 1
ATOM 1094 O O . GLY A 1 143 ? 3.633 8.938 -8.367 1 97.88 143 GLY A O 1
ATOM 1095 N N . SER A 1 144 ? 1.426 9.43 -8.242 1 97.81 144 SER A N 1
ATOM 1096 C CA . SER A 1 144 ? 1.625 10.516 -7.285 1 97.81 144 SER A CA 1
ATOM 1097 C C . SER A 1 144 ? 0.584 10.469 -6.168 1 97.81 144 SER A C 1
ATOM 1099 O O . SER A 1 144 ? -0.582 10.148 -6.414 1 97.81 144 SER A O 1
ATOM 1101 N N . PHE A 1 145 ? 1.045 10.766 -5.004 1 98.56 145 PHE A N 1
ATOM 1102 C CA . PHE A 1 145 ? 0.113 11.039 -3.916 1 98.56 145 PHE A CA 1
ATOM 1103 C C . PHE A 1 145 ? -0.664 12.32 -4.184 1 98.56 145 PHE A C 1
ATOM 1105 O O . PHE A 1 145 ? -0.078 13.406 -4.254 1 98.56 145 PHE A O 1
ATOM 1112 N N . VAL A 1 146 ? -2.002 12.234 -4.273 1 98.25 146 VAL A N 1
ATOM 1113 C CA . VAL A 1 146 ? -2.734 13.453 -4.609 1 98.25 146 VAL A CA 1
ATOM 1114 C C . VAL A 1 146 ? -3.658 13.836 -3.455 1 98.25 146 VAL A C 1
ATOM 1116 O O . VAL A 1 146 ? -4.141 14.969 -3.389 1 98.25 146 VAL A O 1
ATOM 1119 N N . ALA A 1 147 ? -3.902 12.93 -2.533 1 98.69 147 ALA A N 1
ATOM 1120 C CA . ALA A 1 147 ? -4.727 13.227 -1.366 1 98.69 147 ALA A CA 1
ATOM 1121 C C . ALA A 1 147 ? -4.355 12.336 -0.185 1 98.69 147 ALA A C 1
ATOM 1123 O O . ALA A 1 147 ? -3.83 11.234 -0.372 1 98.69 147 ALA A O 1
ATOM 1124 N N . PHE A 1 148 ? -4.543 12.852 0.991 1 98.88 148 PHE A N 1
ATOM 1125 C CA . PHE A 1 148 ? -4.559 12.102 2.244 1 98.88 148 PHE A CA 1
ATOM 1126 C C . PHE A 1 148 ? -5.977 12.008 2.799 1 98.88 148 PHE A C 1
ATOM 1128 O O . PHE A 1 148 ? -6.766 12.938 2.654 1 98.88 148 PHE A O 1
ATOM 1135 N N . TYR A 1 149 ? -6.23 10.891 3.416 1 98.88 149 TYR A N 1
ATOM 1136 C CA . TYR A 1 149 ? -7.508 10.789 4.121 1 98.88 149 TYR A CA 1
ATOM 1137 C C . TYR A 1 149 ? -7.383 9.898 5.348 1 98.88 149 TYR A C 1
ATOM 1139 O O . TYR A 1 149 ? -6.359 9.234 5.543 1 98.88 149 TYR A O 1
ATOM 1147 N N . GLY A 1 150 ? -8.367 9.93 6.195 1 98.88 150 GLY A N 1
ATOM 1148 C CA . GLY A 1 150 ? -8.32 9.086 7.379 1 98.88 150 GLY A CA 1
ATOM 1149 C C . GLY A 1 150 ? -9.422 9.398 8.375 1 98.88 150 GLY A C 1
ATOM 1150 O O . GLY A 1 150 ? -10.5 9.844 7.996 1 98.88 150 GLY A O 1
ATOM 1151 N N . ASN A 1 151 ? -9.133 8.977 9.625 1 98.88 151 ASN A N 1
ATOM 1152 C CA . ASN A 1 151 ? -9.977 9.242 10.789 1 98.88 151 ASN A CA 1
ATOM 1153 C C . ASN A 1 151 ? -9.172 9.852 11.93 1 98.88 151 ASN A C 1
ATOM 1155 O O . ASN A 1 151 ? -8.016 9.477 12.148 1 98.88 151 ASN A O 1
ATOM 1159 N N . ALA A 1 152 ? -9.797 10.844 12.57 1 98.94 152 ALA A N 1
ATOM 1160 C CA . ALA A 1 152 ? -9.078 11.469 13.68 1 98.94 152 ALA A CA 1
ATOM 1161 C C . ALA A 1 152 ? -10.047 12.117 14.664 1 98.94 152 ALA A C 1
ATOM 1163 O O . ALA A 1 152 ? -11.148 12.516 14.297 1 98.94 152 ALA A O 1
ATOM 1164 N N . ARG A 1 153 ? -9.672 12.219 15.891 1 97.88 153 ARG A N 1
ATOM 1165 C CA . ARG A 1 153 ? -10.312 12.984 16.953 1 97.88 153 ARG A CA 1
ATOM 1166 C C . ARG A 1 153 ? -9.297 13.414 18.016 1 97.88 153 ARG A C 1
ATOM 1168 O O . ARG A 1 153 ? -8.578 14.398 17.828 1 97.88 153 ARG A O 1
ATOM 1175 N N . GLN A 1 154 ? -9.102 12.656 19.078 1 98.12 154 GLN A N 1
ATOM 1176 C CA . GLN A 1 154 ? -8.07 12.945 20.062 1 98.12 154 GLN A CA 1
ATOM 1177 C C . GLN A 1 154 ? -6.688 12.562 19.547 1 98.12 154 GLN A C 1
ATOM 1179 O O . GLN A 1 154 ? -5.688 13.18 19.906 1 98.12 154 GLN A O 1
ATOM 1184 N N . TRP A 1 155 ? -6.668 11.586 18.734 1 98.81 155 TRP A N 1
ATOM 1185 C CA . TRP A 1 155 ? -5.465 11.07 18.078 1 98.81 155 TRP A CA 1
ATOM 1186 C C . TRP A 1 155 ? -5.688 10.883 16.578 1 98.81 155 TRP A C 1
ATOM 1188 O O . TRP A 1 155 ? -6.801 11.086 16.078 1 98.81 155 TRP A O 1
ATOM 1198 N N . LEU A 1 156 ? -4.691 10.633 15.836 1 98.94 156 LEU A N 1
ATOM 1199 C CA . LEU A 1 156 ? -4.816 10.188 14.453 1 98.94 156 LEU A CA 1
ATOM 1200 C C . LEU A 1 156 ? -5.141 8.703 14.383 1 98.94 156 LEU A C 1
ATOM 1202 O O . LEU A 1 156 ? -4.273 7.859 14.641 1 98.94 156 LEU A O 1
ATOM 1206 N N . ASP A 1 157 ? -6.367 8.383 14.031 1 98.94 157 ASP A N 1
ATOM 1207 C CA . ASP A 1 157 ? -6.859 7.008 14.133 1 98.94 157 ASP A CA 1
ATOM 1208 C C . ASP A 1 157 ? -6.453 6.188 12.906 1 98.94 157 ASP A C 1
ATOM 1210 O O . ASP A 1 157 ? -6.125 5.008 13.031 1 98.94 157 ASP A O 1
ATOM 1214 N N . ALA A 1 158 ? -6.523 6.824 11.742 1 98.94 158 ALA A N 1
ATOM 1215 C CA . ALA A 1 158 ? -6.262 6.082 10.508 1 98.94 158 ALA A CA 1
ATOM 1216 C C . ALA A 1 158 ? -5.73 7.004 9.414 1 98.94 158 ALA A C 1
ATOM 1218 O O . ALA A 1 158 ? -5.996 8.211 9.43 1 98.94 158 ALA A O 1
ATOM 1219 N N . LEU A 1 159 ? -4.984 6.477 8.492 1 98.94 159 LEU A N 1
ATOM 1220 C CA . LEU A 1 159 ? -4.391 7.219 7.391 1 98.94 159 LEU A CA 1
ATOM 1221 C C . LEU A 1 159 ? -4.445 6.414 6.098 1 98.94 159 LEU A C 1
ATOM 1223 O O . LEU A 1 159 ? -4.168 5.211 6.098 1 98.94 159 LEU A O 1
ATOM 1227 N N . GLY A 1 160 ? -4.879 6.996 4.988 1 98.94 160 GLY A N 1
ATOM 1228 C CA . GLY A 1 160 ? -4.914 6.449 3.643 1 98.94 160 GLY A CA 1
ATOM 1229 C C . GLY A 1 160 ? -4.59 7.477 2.572 1 98.94 160 GLY A C 1
ATOM 1230 O O . GLY A 1 160 ? -4.289 8.633 2.883 1 98.94 160 GLY A O 1
ATOM 1231 N N . PHE A 1 161 ? -4.625 7.047 1.321 1 98.94 161 PHE A N 1
ATOM 1232 C CA . PHE A 1 161 ? -4.117 7.914 0.266 1 98.94 161 PHE A CA 1
ATOM 1233 C C . PHE A 1 161 ? -4.922 7.734 -1.017 1 98.94 161 PHE A C 1
ATOM 1235 O O . PHE A 1 161 ? -5.387 6.633 -1.313 1 98.94 161 PHE A O 1
ATOM 1242 N N . HIS A 1 162 ? -5.09 8.828 -1.738 1 98.81 162 HIS A N 1
ATOM 1243 C CA . HIS A 1 162 ? -5.445 8.773 -3.152 1 98.81 162 HIS A CA 1
ATOM 1244 C C . HIS A 1 162 ? -4.207 8.898 -4.035 1 98.81 162 HIS A C 1
ATOM 1246 O O . HIS A 1 162 ? -3.381 9.789 -3.832 1 98.81 162 HIS A O 1
ATOM 1252 N N . LEU A 1 163 ? -4.078 7.977 -4.945 1 98.75 163 LEU A N 1
ATOM 1253 C CA . LEU A 1 163 ? -2.967 7.98 -5.891 1 98.75 163 LEU A CA 1
ATOM 1254 C C . LEU A 1 163 ? -3.463 8.234 -7.309 1 98.75 163 LEU A C 1
ATOM 1256 O O . LEU A 1 163 ? -4.523 7.746 -7.699 1 98.75 163 LEU A O 1
ATOM 1260 N N . ARG A 1 164 ? -2.707 8.953 -8.047 1 97.88 164 ARG A N 1
ATOM 1261 C CA . ARG A 1 164 ? -3.033 9.258 -9.438 1 97.88 164 ARG A CA 1
ATOM 1262 C C . ARG A 1 164 ? -1.913 8.812 -10.375 1 97.88 164 ARG A C 1
ATOM 1264 O O . ARG A 1 164 ? -0.735 9.039 -10.094 1 97.88 164 ARG A O 1
ATOM 1271 N N . PRO A 1 165 ? -2.32 8.125 -11.492 1 96.44 165 PRO A N 1
ATOM 1272 C CA . PRO A 1 165 ? -1.285 7.844 -12.484 1 96.44 165 PRO A CA 1
ATOM 1273 C C . PRO A 1 165 ? -0.619 9.109 -13.023 1 96.44 165 PRO A C 1
ATOM 1275 O O . PRO A 1 165 ? -1.235 10.18 -13.031 1 96.44 165 PRO A O 1
ATOM 1278 N N . ASN A 1 166 ? 0.65 8.984 -13.43 1 88.75 166 ASN A N 1
ATOM 1279 C CA . ASN A 1 166 ? 1.37 10.141 -13.953 1 88.75 166 ASN A CA 1
ATOM 1280 C C . ASN A 1 166 ? 0.773 10.617 -15.281 1 88.75 166 ASN A C 1
ATOM 1282 O O . ASN A 1 166 ? 0.227 9.812 -16.047 1 88.75 166 ASN A O 1
ATOM 1286 N N . MET B 1 1 ? -45.094 -28.438 -22.047 1 29.45 1 MET B N 1
ATOM 1287 C CA . MET B 1 1 ? -43.906 -28.406 -21.219 1 29.45 1 MET B CA 1
ATOM 1288 C C . MET B 1 1 ? -43.031 -27.203 -21.562 1 29.45 1 MET B C 1
ATOM 1290 O O . MET B 1 1 ? -42.469 -27.125 -22.656 1 29.45 1 MET B O 1
ATOM 1294 N N . THR B 1 2 ? -43.281 -25.969 -21.172 1 29.33 2 THR B N 1
ATOM 1295 C CA . THR B 1 2 ? -42.844 -24.641 -21.578 1 29.33 2 THR B CA 1
ATOM 1296 C C . THR B 1 2 ? -41.406 -24.406 -21.156 1 29.33 2 THR B C 1
ATOM 1298 O O . THR B 1 2 ? -41.062 -24.578 -19.984 1 29.33 2 THR B O 1
ATOM 1301 N N . SER B 1 3 ? -40.406 -24.656 -22.047 1 25.02 3 SER B N 1
ATOM 1302 C CA . SER B 1 3 ? -38.969 -24.5 -21.875 1 25.02 3 SER B CA 1
ATOM 1303 C C . SER B 1 3 ? -38.594 -23.062 -21.531 1 25.02 3 SER B C 1
ATOM 1305 O O . SER B 1 3 ? -38.969 -22.141 -22.25 1 25.02 3 SER B O 1
ATOM 1307 N N . PHE B 1 4 ? -38.562 -22.641 -20.328 1 27.44 4 PHE B N 1
ATOM 1308 C CA . PHE B 1 4 ? -38.094 -21.328 -19.891 1 27.44 4 PHE B CA 1
ATOM 1309 C C . PHE B 1 4 ? -36.656 -21.094 -20.328 1 27.44 4 PHE B C 1
ATOM 1311 O O . PHE B 1 4 ? -35.75 -21.781 -19.906 1 27.44 4 PHE B O 1
ATOM 1318 N N . GLU B 1 5 ? -36.344 -20.609 -21.594 1 24.61 5 GLU B N 1
ATOM 1319 C CA . GLU B 1 5 ? -35.062 -20.172 -22.125 1 24.61 5 GLU B CA 1
ATOM 1320 C C . GLU B 1 5 ? -34.5 -19 -21.328 1 24.61 5 GLU B C 1
ATOM 1322 O O . GLU B 1 5 ? -35.156 -17.969 -21.188 1 24.61 5 GLU B O 1
ATOM 1327 N N . VAL B 1 6 ? -33.844 -19.234 -20.25 1 27.11 6 VAL B N 1
ATOM 1328 C CA . VAL B 1 6 ? -33.156 -18.188 -19.516 1 27.11 6 VAL B CA 1
ATOM 1329 C C . VAL B 1 6 ? -32.188 -17.453 -20.438 1 27.11 6 VAL B C 1
ATOM 1331 O O . VAL B 1 6 ? -31.297 -18.078 -21.031 1 27.11 6 VAL B O 1
ATOM 1334 N N . GLU B 1 7 ? -32.5 -16.406 -21.188 1 24.39 7 GLU B N 1
ATOM 1335 C CA . GLU B 1 7 ? -31.688 -15.484 -21.969 1 24.39 7 GLU B CA 1
ATOM 1336 C C . GLU B 1 7 ? -30.578 -14.875 -21.125 1 24.39 7 GLU B C 1
ATOM 1338 O O . GLU B 1 7 ? -30.859 -14.195 -20.125 1 24.39 7 GLU B O 1
ATOM 1343 N N . PHE B 1 8 ? -29.469 -15.562 -20.953 1 22.31 8 PHE B N 1
ATOM 1344 C CA . PHE B 1 8 ? -28.234 -15.016 -20.406 1 22.31 8 PHE B CA 1
ATOM 1345 C C . PHE B 1 8 ? -27.875 -13.695 -21.078 1 22.31 8 PHE B C 1
ATOM 1347 O O . PHE B 1 8 ? -27.75 -13.633 -22.297 1 22.31 8 PHE B O 1
ATOM 1354 N N . ASP B 1 9 ? -28.391 -12.625 -20.719 1 25.34 9 ASP B N 1
ATOM 1355 C CA . ASP B 1 9 ? -27.906 -11.328 -21.172 1 25.34 9 ASP B CA 1
ATOM 1356 C C . ASP B 1 9 ? -26.391 -11.227 -21 1 25.34 9 ASP B C 1
ATOM 1358 O O . ASP B 1 9 ? -25.891 -11.125 -19.891 1 25.34 9 ASP B O 1
ATOM 1362 N N . LEU B 1 10 ? -25.547 -11.914 -21.812 1 21.73 10 LEU B N 1
ATOM 1363 C CA . LEU B 1 10 ? -24.125 -11.688 -22.016 1 21.73 10 LEU B CA 1
ATOM 1364 C C . LEU B 1 10 ? -23.828 -10.203 -22.188 1 21.73 10 LEU B C 1
ATOM 1366 O O . LEU B 1 10 ? -24.188 -9.602 -23.203 1 21.73 10 LEU B O 1
ATOM 1370 N N . THR B 1 11 ? -24.125 -9.383 -21.297 1 25.47 11 THR B N 1
ATOM 1371 C CA . THR B 1 11 ? -23.531 -8.062 -21.422 1 25.47 11 THR B CA 1
ATOM 1372 C C . THR B 1 11 ? -22.047 -8.18 -21.812 1 25.47 11 THR B C 1
ATOM 1374 O O . THR B 1 11 ? -21.266 -8.797 -21.094 1 25.47 11 THR B O 1
ATOM 1377 N N . TYR B 1 12 ? -21.734 -8.32 -23.109 1 22.78 12 TYR B N 1
ATOM 1378 C CA . TYR B 1 12 ? -20.453 -8.164 -23.781 1 22.78 12 TYR B CA 1
ATOM 1379 C C . TYR B 1 12 ? -19.594 -7.137 -23.062 1 22.78 12 TYR B C 1
ATOM 1381 O O . TYR B 1 12 ? -19.969 -5.965 -22.953 1 22.78 12 TYR B O 1
ATOM 1389 N N . ILE B 1 13 ? -18.969 -7.406 -21.984 1 25.23 13 ILE B N 1
ATOM 1390 C CA . ILE B 1 13 ? -17.812 -6.57 -21.672 1 25.23 13 ILE B CA 1
ATOM 1391 C C . ILE B 1 13 ? -16.938 -6.398 -22.906 1 25.23 13 ILE B C 1
ATOM 1393 O O . ILE B 1 13 ? -16.422 -7.379 -23.453 1 25.23 13 ILE B O 1
ATOM 1397 N N . GLU B 1 14 ? -17.406 -5.555 -23.75 1 26.59 14 GLU B N 1
ATOM 1398 C CA . GLU B 1 14 ? -16.516 -5.133 -24.828 1 26.59 14 GLU B CA 1
ATOM 1399 C C . GLU B 1 14 ? -15.078 -5.047 -24.359 1 26.59 14 GLU B C 1
ATOM 1401 O O . GLU B 1 14 ? -14.727 -4.184 -23.547 1 26.59 14 GLU B O 1
ATOM 1406 N N . LEU B 1 15 ? -14.523 -6.16 -24.125 1 26.66 15 LEU B N 1
ATOM 1407 C CA . LEU B 1 15 ? -13.062 -6.121 -24.141 1 26.66 15 LEU B CA 1
ATOM 1408 C C . LEU B 1 15 ? -12.555 -5.375 -25.375 1 26.66 15 LEU B C 1
ATOM 1410 O O . LEU B 1 15 ? -12.641 -5.883 -26.484 1 26.66 15 LEU B O 1
ATOM 1414 N N . HIS B 1 16 ? -12.766 -4.055 -25.562 1 28.19 16 HIS B N 1
ATOM 1415 C CA . HIS B 1 16 ? -11.977 -3.373 -26.578 1 28.19 16 HIS B CA 1
ATOM 1416 C C . HIS B 1 16 ? -10.555 -3.936 -26.641 1 28.19 16 HIS B C 1
ATOM 1418 O O . HIS B 1 16 ? -9.875 -4.023 -25.625 1 28.19 16 HIS B O 1
ATOM 1424 N N . SER B 1 17 ? -10.305 -4.898 -27.422 1 30 17 SER B N 1
ATOM 1425 C CA . SER B 1 17 ? -9 -5.203 -28 1 30 17 SER B CA 1
ATOM 1426 C C . SER B 1 17 ? -8.25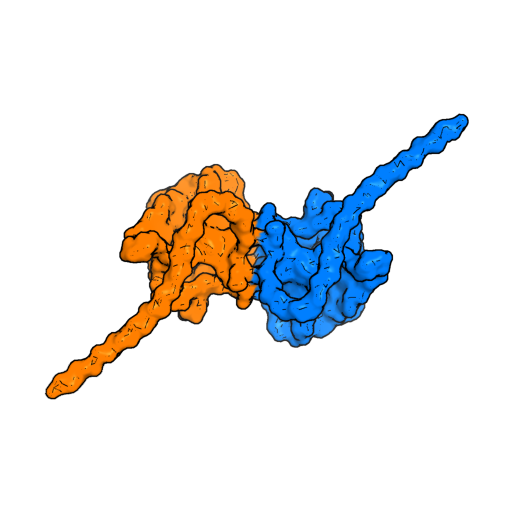8 -3.928 -28.391 1 30 17 SER B C 1
ATOM 1428 O O . SER B 1 17 ? -8.516 -3.352 -29.453 1 30 17 SER B O 1
ATOM 1430 N N . ASP B 1 18 ? -8.148 -2.873 -27.703 1 31.47 18 ASP B N 1
ATOM 1431 C CA . ASP B 1 18 ? -7.312 -1.757 -28.141 1 31.47 18 ASP B CA 1
ATOM 1432 C C . ASP B 1 18 ? -5.977 -2.25 -28.672 1 31.47 18 ASP B C 1
ATOM 1434 O O . ASP B 1 18 ? -5.41 -3.221 -28.172 1 31.47 18 ASP B O 1
ATOM 1438 N N . ASP B 1 19 ? -5.574 -2.014 -30.062 1 30.94 19 ASP B N 1
ATOM 1439 C CA . ASP B 1 19 ? -4.305 -1.939 -30.766 1 30.94 19 ASP B CA 1
ATOM 1440 C C . ASP B 1 19 ? -3.145 -1.706 -29.812 1 30.94 19 ASP B C 1
ATOM 1442 O O . ASP B 1 19 ? -3.344 -1.215 -28.688 1 30.94 19 ASP B O 1
ATOM 1446 N N . GLU B 1 20 ? -1.815 -2.061 -30.203 1 29.16 20 GLU B N 1
ATOM 1447 C CA . GLU B 1 20 ? -0.521 -1.698 -29.641 1 29.16 20 GLU B CA 1
ATOM 1448 C C . GLU B 1 20 ? -0.481 -0.223 -29.25 1 29.16 20 GLU B C 1
ATOM 1450 O O . GLU B 1 20 ? 0.246 0.565 -29.859 1 29.16 20 GLU B O 1
ATOM 1455 N N . ALA B 1 21 ? -1.509 0.603 -29.391 1 29.47 21 ALA B N 1
ATOM 1456 C CA . ALA B 1 21 ? -1.203 1.937 -28.875 1 29.47 21 ALA B CA 1
ATOM 1457 C C . ALA B 1 21 ? -0.358 1.858 -27.609 1 29.47 21 ALA B C 1
ATOM 1459 O O . ALA B 1 21 ? -0.653 1.07 -26.703 1 29.47 21 ALA B O 1
ATOM 1460 N N . SER B 1 22 ? 0.878 2.096 -27.5 1 36.38 22 SER B N 1
ATOM 1461 C CA . SER B 1 22 ? 1.726 2.666 -26.453 1 36.38 22 SER B CA 1
ATOM 1462 C C . SER B 1 22 ? 0.894 3.381 -25.391 1 36.38 22 SER B C 1
ATOM 1464 O O . SER B 1 22 ? 1.014 4.594 -25.219 1 36.38 22 SER B O 1
ATOM 1466 N N . GLY B 1 23 ? -0.284 3.285 -25.297 1 39.34 23 GLY B N 1
ATOM 1467 C CA . GLY B 1 23 ? -1.166 4.047 -24.438 1 39.34 23 GLY B CA 1
ATOM 1468 C C . GLY B 1 23 ? -0.658 4.145 -23 1 39.34 23 GLY B C 1
ATOM 1469 O O . GLY B 1 23 ? -0.22 3.148 -22.422 1 39.34 23 GLY B O 1
ATOM 1470 N N . GLU B 1 24 ? -0.036 5.195 -22.625 1 50.84 24 GLU B N 1
ATOM 1471 C CA . GLU B 1 24 ? 0.44 5.551 -21.281 1 50.84 24 GLU B CA 1
ATOM 1472 C C . GLU B 1 24 ? -0.419 4.902 -20.203 1 50.84 24 GLU B C 1
ATOM 1474 O O . GLU B 1 24 ? -1.618 5.172 -20.109 1 50.84 24 GLU B O 1
ATOM 1479 N N . ASP B 1 25 ? -0.284 3.615 -19.891 1 66.44 25 ASP B N 1
ATOM 1480 C CA . ASP B 1 25 ? -1.068 2.844 -18.938 1 66.44 25 ASP B CA 1
ATOM 1481 C C . ASP B 1 25 ? -1.373 3.668 -17.688 1 66.44 25 ASP B C 1
ATOM 1483 O O . ASP B 1 25 ? -0.472 4.266 -17.094 1 66.44 25 ASP B O 1
ATOM 1487 N N . VAL B 1 26 ? -2.609 4.176 -17.641 1 90.62 26 VAL B N 1
ATOM 1488 C CA . VAL B 1 26 ? -3.195 4.934 -16.547 1 90.62 26 VAL B CA 1
ATOM 1489 C C . VAL B 1 26 ? -3.189 4.086 -15.273 1 90.62 26 VAL B C 1
ATOM 1491 O O . VAL B 1 26 ? -4.25 3.711 -14.766 1 90.62 26 VAL B O 1
ATOM 1494 N N . VAL B 1 27 ? -1.872 3.648 -14.891 1 97.56 27 VAL B N 1
ATOM 1495 C CA . VAL B 1 27 ? -1.767 2.832 -13.688 1 97.56 27 VAL B CA 1
ATOM 1496 C C . VAL B 1 27 ? -0.887 3.539 -12.656 1 97.56 27 VAL B C 1
ATOM 1498 O O . VAL B 1 27 ? -0.113 4.434 -13.008 1 97.56 27 VAL B O 1
ATOM 1501 N N . VAL B 1 28 ? -1.054 3.229 -11.484 1 98.5 28 VAL B N 1
ATOM 1502 C CA . VAL B 1 28 ? -0.124 3.5 -10.391 1 98.5 28 VAL B CA 1
ATOM 1503 C C . VAL B 1 28 ? 0.666 2.236 -10.062 1 98.5 28 VAL B C 1
ATOM 1505 O O . VAL B 1 28 ? 0.103 1.14 -10.008 1 98.5 28 VAL B O 1
ATOM 1508 N N . VAL B 1 29 ? 1.973 2.346 -9.945 1 98.81 29 VAL B N 1
ATOM 1509 C CA . VAL B 1 29 ? 2.811 1.207 -9.586 1 98.81 29 VAL B CA 1
ATOM 1510 C C . VAL B 1 29 ? 3.27 1.338 -8.133 1 98.81 29 VAL B C 1
ATOM 1512 O O . VAL B 1 29 ? 3.883 2.34 -7.758 1 98.81 29 VAL B O 1
ATOM 1515 N N . VAL B 1 30 ? 2.953 0.375 -7.277 1 98.94 30 VAL B N 1
ATOM 1516 C CA . VAL B 1 30 ? 3.27 0.421 -5.852 1 98.94 30 VAL B CA 1
ATOM 1517 C C . VAL B 1 30 ? 4.121 -0.788 -5.473 1 98.94 30 VAL B C 1
ATOM 1519 O O . VAL B 1 30 ? 4.039 -1.839 -6.113 1 98.94 30 VAL B O 1
ATOM 1522 N N . GLY B 1 31 ? 4.832 -0.708 -4.367 1 98.75 31 GLY B N 1
ATOM 1523 C CA . GLY B 1 31 ? 5.824 -1.717 -4.031 1 98.75 31 GLY B CA 1
ATOM 1524 C C . GLY B 1 31 ? 7.129 -1.539 -4.781 1 98.75 31 GLY B C 1
ATOM 1525 O O . GLY B 1 31 ? 7.465 -0.429 -5.199 1 98.75 31 GLY B O 1
ATOM 1526 N N . PRO B 1 32 ? 7.812 -2.559 -4.969 1 98.88 32 PRO B N 1
ATOM 1527 C CA . PRO B 1 32 ? 7.559 -3.879 -4.387 1 98.88 32 PRO B CA 1
ATOM 1528 C C . PRO B 1 32 ? 7.957 -3.961 -2.916 1 98.88 32 PRO B C 1
ATOM 1530 O O . PRO B 1 32 ? 8.727 -3.125 -2.434 1 98.88 32 PRO B O 1
ATOM 1533 N N . TRP B 1 33 ? 7.398 -4.777 -2.172 1 98.94 33 TRP B N 1
ATOM 1534 C CA . TRP B 1 33 ? 7.871 -5.219 -0.864 1 98.94 33 TRP B CA 1
ATOM 1535 C C . TRP B 1 33 ? 8.758 -6.449 -0.995 1 98.94 33 TRP B C 1
ATOM 1537 O O . TRP B 1 33 ? 8.547 -7.289 -1.874 1 98.94 33 TRP B O 1
ATOM 1547 N N . GLY B 1 34 ? 9.672 -6.641 -0.091 1 98.81 34 GLY B N 1
ATOM 1548 C CA . GLY B 1 34 ? 10.578 -7.777 -0.133 1 98.81 34 GLY B CA 1
ATOM 1549 C C . GLY B 1 34 ? 12.008 -7.383 -0.442 1 98.81 34 GLY B C 1
ATOM 1550 O O . GLY B 1 34 ? 12.492 -6.348 0.026 1 98.81 34 GLY B O 1
ATOM 1551 N N . GLY B 1 35 ? 12.742 -8.336 -1.148 1 98.69 35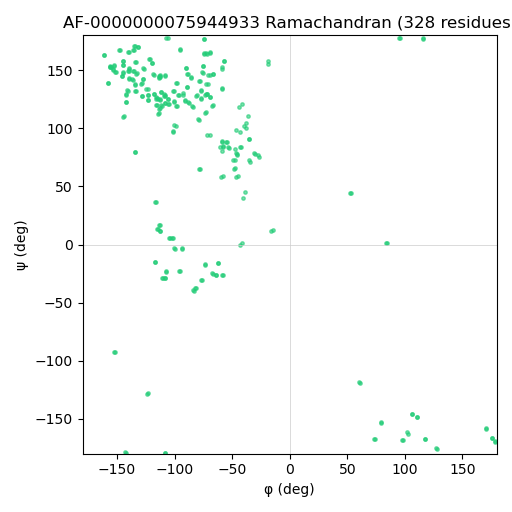 GLY B N 1
ATOM 1552 C CA . GLY B 1 35 ? 14.164 -8.148 -1.365 1 98.69 35 GLY B CA 1
ATOM 1553 C C . GLY B 1 35 ? 14.508 -7.82 -2.807 1 98.69 35 GLY B C 1
ATOM 1554 O O . GLY B 1 35 ? 13.633 -7.797 -3.67 1 98.69 35 GLY B O 1
ATOM 1555 N N . SER B 1 36 ? 15.797 -7.641 -3.096 1 97.88 36 SER B N 1
ATOM 1556 C CA . SER B 1 36 ? 16.281 -7.219 -4.41 1 97.88 36 SER B CA 1
ATOM 1557 C C . SER B 1 36 ? 16.891 -8.383 -5.176 1 97.88 36 SER B C 1
ATOM 1559 O O . SER B 1 36 ? 17.438 -8.195 -6.266 1 97.88 36 SER B O 1
ATOM 1561 N N . GLY B 1 37 ? 16.766 -9.539 -4.57 1 98.44 37 GLY B N 1
ATOM 1562 C CA . GLY B 1 37 ? 17.312 -10.695 -5.266 1 98.44 37 GLY B CA 1
ATOM 1563 C C . GLY B 1 37 ? 16.453 -11.141 -6.441 1 98.44 37 GLY B C 1
ATOM 1564 O O . GLY B 1 37 ? 15.391 -10.57 -6.688 1 98.44 37 GLY B O 1
ATOM 1565 N N . GLY B 1 38 ? 16.969 -12.172 -7.148 1 98.5 38 GLY B N 1
ATOM 1566 C CA . GLY B 1 38 ? 16.219 -12.781 -8.234 1 98.5 38 GLY B CA 1
ATOM 1567 C C . GLY B 1 38 ? 16.156 -11.922 -9.477 1 98.5 38 GLY B C 1
ATOM 1568 O O . GLY B 1 38 ? 16.922 -10.961 -9.617 1 98.5 38 GLY B O 1
ATOM 1569 N N . THR B 1 39 ? 15.227 -12.352 -10.406 1 98.62 39 THR B N 1
ATOM 1570 C CA . THR B 1 39 ? 15.008 -11.672 -11.68 1 98.62 39 THR B CA 1
ATOM 1571 C C . THR B 1 39 ? 13.617 -11.047 -11.727 1 98.62 39 THR B C 1
ATOM 1573 O O . THR B 1 39 ? 12.648 -11.625 -11.227 1 98.62 39 THR B O 1
ATOM 1576 N N . GLU B 1 40 ? 13.547 -9.914 -12.359 1 98.75 40 GLU B N 1
ATOM 1577 C CA . GLU B 1 40 ? 12.289 -9.188 -12.453 1 98.75 40 GLU B CA 1
ATOM 1578 C C . GLU B 1 40 ? 11.273 -9.953 -13.297 1 98.75 40 GLU B C 1
ATOM 1580 O O . GLU B 1 40 ? 11.633 -10.625 -14.258 1 98.75 40 GLU B O 1
ATOM 1585 N N . TRP B 1 41 ? 10.016 -9.844 -12.969 1 98.88 41 TRP B N 1
ATOM 1586 C CA . TRP B 1 41 ? 8.906 -10.391 -13.742 1 98.88 41 TRP B CA 1
ATOM 1587 C C . TRP B 1 41 ? 7.684 -9.484 -13.672 1 98.88 41 TRP B C 1
ATOM 1589 O O . TRP B 1 41 ? 7.574 -8.656 -12.766 1 98.88 41 TRP B O 1
ATOM 1599 N N . LEU B 1 42 ? 6.777 -9.547 -14.578 1 98.81 42 LEU B N 1
ATOM 1600 C CA . LEU B 1 42 ? 5.543 -8.773 -14.688 1 98.81 42 LEU B CA 1
ATOM 1601 C C . LEU B 1 42 ? 4.406 -9.641 -15.211 1 98.81 42 LEU B C 1
ATOM 1603 O O . LEU B 1 42 ? 4.562 -10.344 -16.219 1 98.81 42 LEU B O 1
ATOM 1607 N N . PHE B 1 43 ? 3.338 -9.75 -14.492 1 98.75 43 PHE B N 1
ATOM 1608 C CA . PHE B 1 43 ? 2.107 -10.414 -14.898 1 98.75 43 PHE B CA 1
ATOM 1609 C C . PHE B 1 43 ? 0.972 -9.406 -15.047 1 98.75 43 PHE B C 1
ATOM 1611 O O . PHE B 1 43 ? 0.469 -8.883 -14.055 1 98.75 43 PHE B O 1
ATOM 1618 N N . GLN B 1 44 ? 0.387 -9.219 -16.25 1 97.69 44 GLN B N 1
ATOM 1619 C CA . GLN B 1 44 ? -0.439 -8.055 -16.547 1 97.69 44 GLN B CA 1
ATOM 1620 C C . GLN B 1 44 ? -1.896 -8.453 -16.766 1 97.69 44 GLN B C 1
ATOM 1622 O O . GLN B 1 44 ? -2.693 -7.656 -17.281 1 97.69 44 GLN B O 1
ATOM 1627 N N . HIS B 1 45 ? -2.244 -9.633 -16.344 1 96.56 45 HIS B N 1
ATOM 1628 C CA . HIS B 1 45 ? -3.602 -10.102 -16.594 1 96.56 45 HIS B CA 1
ATOM 1629 C C . HIS B 1 45 ? -4.359 -10.328 -15.289 1 96.56 45 HIS B C 1
ATOM 1631 O O . HIS B 1 45 ? -5.137 -11.273 -15.172 1 96.56 45 HIS B O 1
ATOM 1637 N N . ALA B 1 46 ? -4.113 -9.461 -14.312 1 96.88 46 ALA B N 1
ATOM 1638 C CA . ALA B 1 46 ? -4.605 -9.688 -12.953 1 96.88 46 ALA B CA 1
ATOM 1639 C C . ALA B 1 46 ? -6.129 -9.68 -12.914 1 96.88 46 ALA B C 1
ATOM 1641 O O . ALA B 1 46 ? -6.738 -10.352 -12.086 1 96.88 46 ALA B O 1
ATOM 1642 N N . LEU B 1 47 ? -6.844 -8.984 -13.844 1 95.25 47 LEU B N 1
ATOM 1643 C CA . LEU B 1 47 ? -8.297 -8.836 -13.812 1 95.25 47 LEU B CA 1
ATOM 1644 C C . LEU B 1 47 ? -8.977 -10.141 -14.203 1 95.25 47 LEU B C 1
ATOM 1646 O O . LEU B 1 47 ? -10.172 -10.32 -13.945 1 95.25 47 LEU B O 1
ATOM 1650 N N . THR B 1 48 ? -8.211 -11.016 -14.836 1 95.62 48 THR B N 1
ATOM 1651 C CA . THR B 1 48 ? -8.852 -12.219 -15.359 1 95.62 48 THR B CA 1
ATOM 1652 C C . THR B 1 48 ? -8.344 -13.461 -14.641 1 95.62 48 THR B C 1
ATOM 1654 O O . THR B 1 48 ? -8.5 -14.578 -15.133 1 95.62 48 THR B O 1
ATOM 1657 N N . ILE B 1 49 ? -7.641 -13.273 -13.508 1 97.75 49 ILE B N 1
ATOM 1658 C CA . ILE B 1 49 ? -7.129 -14.398 -12.734 1 97.75 49 ILE B CA 1
ATOM 1659 C C . ILE B 1 49 ? -8.281 -15.297 -12.297 1 97.75 49 ILE B C 1
ATOM 1661 O O . ILE B 1 49 ? -9.312 -14.805 -11.812 1 97.75 49 ILE B O 1
ATOM 1665 N N . THR B 1 50 ? -8.164 -16.547 -12.422 1 97.88 50 THR B N 1
ATOM 1666 C CA . THR B 1 50 ? -9.125 -17.516 -11.922 1 97.88 50 THR B CA 1
ATOM 1667 C C . THR B 1 50 ? -8.531 -18.312 -10.766 1 97.88 50 THR B C 1
ATOM 1669 O O . THR B 1 50 ? -9.266 -18.797 -9.898 1 97.88 50 THR B O 1
ATOM 1672 N N . LYS B 1 51 ? -7.18 -18.484 -10.758 1 98.5 51 LYS B N 1
ATOM 1673 C CA . LYS B 1 51 ? -6.488 -19.188 -9.68 1 98.5 51 LYS B CA 1
ATOM 1674 C C . LYS B 1 51 ? -5.129 -18.562 -9.398 1 98.5 51 LYS B C 1
ATOM 1676 O O . LYS B 1 51 ? -4.484 -18.031 -10.305 1 98.5 51 LYS B O 1
ATOM 1681 N N . ILE B 1 52 ? -4.73 -18.609 -8.164 1 98.88 52 ILE B N 1
ATOM 1682 C CA . ILE B 1 52 ? -3.348 -18.375 -7.766 1 98.88 52 ILE B CA 1
ATOM 1683 C C . ILE B 1 52 ? -2.766 -19.641 -7.148 1 98.88 52 ILE B C 1
ATOM 1685 O O . ILE B 1 52 ? -3.375 -20.25 -6.258 1 98.88 52 ILE B O 1
ATOM 1689 N N . LYS B 1 53 ? -1.71 -20.047 -7.664 1 98.81 53 LYS B N 1
ATOM 1690 C CA . LYS B 1 53 ? -0.988 -21.188 -7.09 1 98.81 53 LYS B CA 1
ATOM 1691 C C . LYS B 1 53 ? 0.299 -20.719 -6.41 1 98.81 53 LYS B C 1
ATOM 1693 O O . LYS B 1 53 ? 1.099 -20 -7.008 1 98.81 53 LYS B O 1
ATOM 1698 N N . LEU B 1 54 ? 0.476 -21.094 -5.223 1 98.94 54 LEU B N 1
ATOM 1699 C CA . LEU B 1 54 ? 1.699 -20.859 -4.465 1 98.94 54 LEU B CA 1
ATOM 1700 C C . LEU B 1 54 ? 2.428 -22.156 -4.172 1 98.94 54 LEU B C 1
ATOM 1702 O O . LEU B 1 54 ? 1.803 -23.219 -4.09 1 98.94 54 LEU B O 1
ATOM 1706 N N . THR B 1 55 ? 3.711 -22.156 -4.156 1 98.81 55 THR B N 1
ATOM 1707 C CA . THR B 1 55 ? 4.469 -23.188 -3.453 1 98.81 55 THR B CA 1
ATOM 1708 C C . THR B 1 55 ? 5.055 -22.625 -2.156 1 98.81 55 THR B C 1
ATOM 1710 O O . THR B 1 55 ? 5.734 -21.609 -2.162 1 98.81 55 THR B O 1
ATOM 1713 N N . VAL B 1 56 ? 4.715 -23.344 -1.058 1 98.81 56 VAL B N 1
ATOM 1714 C CA . VAL B 1 56 ? 4.965 -22.781 0.264 1 98.81 56 VAL B CA 1
ATOM 1715 C C . VAL B 1 56 ? 5.848 -23.734 1.072 1 98.81 56 VAL B C 1
ATOM 1717 O O . VAL B 1 56 ? 5.516 -24.906 1.236 1 98.81 56 VAL B O 1
ATOM 1720 N N . GLY B 1 57 ? 6.961 -23.312 1.582 1 98 57 GLY B N 1
ATOM 1721 C CA . GLY B 1 57 ? 7.82 -23.938 2.578 1 98 57 GLY B CA 1
ATOM 1722 C C . GLY B 1 57 ? 8.062 -23.062 3.791 1 98 57 GLY B C 1
ATOM 1723 O O . GLY B 1 57 ? 7.113 -22.578 4.414 1 98 57 GLY B O 1
ATOM 1724 N N . ASP B 1 58 ? 9.375 -22.891 4.125 1 98 58 ASP B N 1
ATOM 1725 C CA . ASP B 1 58 ? 9.703 -21.922 5.16 1 98 58 ASP B CA 1
ATOM 1726 C C . ASP B 1 58 ? 9.398 -20.5 4.691 1 98 58 ASP B C 1
ATOM 1728 O O . ASP B 1 58 ? 9.211 -19.594 5.512 1 98 58 ASP B O 1
ATOM 1732 N N . VAL B 1 59 ? 9.406 -20.359 3.398 1 98.75 59 VAL B N 1
ATOM 1733 C CA . VAL B 1 59 ? 9.117 -19.094 2.719 1 98.75 59 VAL B CA 1
ATOM 1734 C C . VAL B 1 59 ? 8.172 -19.359 1.547 1 98.75 59 VAL B C 1
ATOM 1736 O O . VAL B 1 59 ? 7.793 -20.5 1.28 1 98.75 59 VAL B O 1
ATOM 1739 N N . ILE B 1 60 ? 7.648 -18.328 0.917 1 98.94 60 ILE B N 1
ATOM 1740 C CA . ILE B 1 60 ? 6.945 -18.484 -0.349 1 98.94 60 ILE B CA 1
ATOM 1741 C C . ILE B 1 60 ? 7.949 -18.75 -1.468 1 98.94 60 ILE B C 1
ATOM 1743 O O . ILE B 1 60 ? 8.773 -17.891 -1.792 1 98.94 60 ILE B O 1
ATOM 1747 N N . ASN B 1 61 ? 7.867 -19.938 -1.979 1 98.94 61 ASN B N 1
ATOM 1748 C CA . ASN B 1 61 ? 8.844 -20.328 -2.986 1 98.94 61 ASN B CA 1
ATOM 1749 C C . ASN B 1 61 ? 8.477 -19.797 -4.367 1 98.94 61 ASN B C 1
ATOM 1751 O O . ASN B 1 61 ? 9.352 -19.422 -5.145 1 98.94 61 ASN B O 1
ATOM 1755 N N . SER B 1 62 ? 7.18 -19.797 -4.66 1 98.88 62 SER B N 1
ATOM 1756 C CA . SER B 1 62 ? 6.801 -19.328 -5.992 1 98.88 62 SER B CA 1
ATOM 1757 C C . SER B 1 62 ? 5.328 -18.938 -6.043 1 98.88 62 SER B C 1
ATOM 1759 O O . SER B 1 62 ? 4.555 -19.281 -5.148 1 98.88 62 SER B O 1
ATOM 1761 N N . ILE B 1 63 ? 4.965 -18.203 -7.062 1 98.94 63 ILE B N 1
ATOM 1762 C CA . ILE B 1 63 ? 3.592 -17.828 -7.375 1 98.94 63 ILE B CA 1
ATOM 1763 C C . ILE B 1 63 ? 3.32 -18.031 -8.859 1 98.94 63 ILE B C 1
ATOM 1765 O O . ILE B 1 63 ? 4.184 -17.766 -9.703 1 98.94 63 ILE B O 1
ATOM 1769 N N . THR B 1 64 ? 2.182 -18.562 -9.188 1 98.81 64 THR B N 1
ATOM 1770 C CA . THR B 1 64 ? 1.679 -18.781 -10.539 1 98.81 64 THR B CA 1
ATOM 1771 C C . THR B 1 64 ? 0.212 -18.375 -10.641 1 98.81 64 THR B C 1
ATOM 1773 O O . THR B 1 64 ? -0.541 -18.5 -9.672 1 98.81 64 THR B O 1
ATOM 1776 N N . PHE B 1 65 ? -0.149 -17.938 -11.805 1 98.81 65 PHE B N 1
ATOM 1777 C CA . PHE B 1 65 ? -1.513 -17.453 -12 1 98.81 65 PHE B CA 1
ATOM 1778 C C . PHE B 1 65 ? -2.193 -18.219 -13.133 1 98.81 65 PHE B C 1
ATOM 1780 O O . PHE B 1 65 ? -1.625 -18.359 -14.219 1 98.81 65 PHE B O 1
ATOM 1787 N N . GLN B 1 66 ? -3.361 -18.734 -12.875 1 98.69 66 GLN B N 1
ATOM 1788 C CA . GLN B 1 66 ? -4.254 -19.047 -13.992 1 98.69 66 GLN B CA 1
ATOM 1789 C C . GLN B 1 66 ? -5.137 -17.859 -14.352 1 98.69 66 GLN B C 1
ATOM 1791 O O . GLN B 1 66 ? -5.652 -17.172 -13.469 1 98.69 66 GLN B O 1
ATOM 1796 N N . TYR B 1 67 ? -5.285 -17.562 -15.641 1 97.88 67 TYR B N 1
ATOM 1797 C CA . TYR B 1 67 ? -6.039 -16.406 -16.109 1 97.88 67 TYR B CA 1
ATOM 1798 C C . TYR B 1 67 ? -6.762 -16.719 -17.422 1 97.88 67 TYR B C 1
ATOM 1800 O O . TYR B 1 67 ? -6.387 -17.656 -18.125 1 97.88 67 TYR B O 1
ATOM 1808 N N . MET B 1 68 ? -7.812 -15.984 -17.594 1 97 68 MET B N 1
ATOM 1809 C CA . MET B 1 68 ? -8.539 -16.141 -18.844 1 97 68 MET B CA 1
ATOM 1810 C C . MET B 1 68 ? -7.922 -15.297 -19.953 1 97 68 MET B C 1
ATOM 1812 O O . MET B 1 68 ? -7.762 -14.086 -19.797 1 97 68 MET B O 1
ATOM 1816 N N . ASP B 1 69 ? -7.461 -15.844 -20.969 1 94.94 69 ASP B N 1
ATOM 1817 C CA . ASP B 1 69 ? -7.098 -15.211 -22.234 1 94.94 69 ASP B CA 1
ATOM 1818 C C . ASP B 1 69 ? -8.188 -15.43 -23.281 1 94.94 69 ASP B C 1
ATOM 1820 O O . ASP B 1 69 ? -8.188 -16.438 -23.984 1 94.94 69 ASP B O 1
ATOM 1824 N N . GLY B 1 70 ? -9.008 -14.375 -23.375 1 93.12 70 GLY B N 1
ATOM 1825 C CA . GLY B 1 70 ? -10.25 -14.656 -24.062 1 93.12 70 GLY B CA 1
ATOM 1826 C C . GLY B 1 70 ? -11.086 -15.734 -23.406 1 93.12 70 GLY B C 1
ATOM 1827 O O . GLY B 1 70 ? -11.406 -15.633 -22.219 1 93.12 70 GLY B O 1
ATOM 1828 N N . GLU B 1 71 ? -11.328 -16.828 -24.094 1 94 71 GLU B N 1
ATOM 1829 C CA . GLU B 1 71 ? -12.148 -17.906 -23.562 1 94 71 GLU B CA 1
ATOM 1830 C C . GLU B 1 71 ? -11.281 -19.062 -23.062 1 94 71 GLU B C 1
ATOM 1832 O O . GLU B 1 71 ? -11.805 -20.078 -22.625 1 94 71 GLU B O 1
ATOM 1837 N N . THR B 1 72 ? -10.008 -18.828 -23.094 1 97 72 THR B N 1
ATOM 1838 C CA . THR B 1 72 ? -9.094 -19.906 -22.75 1 97 72 THR B CA 1
ATOM 1839 C C . THR B 1 72 ? -8.375 -19.609 -21.438 1 97 72 THR B C 1
ATOM 1841 O O . THR B 1 72 ? -7.871 -18.5 -21.25 1 97 72 THR B O 1
ATOM 1844 N N . ALA B 1 73 ? -8.422 -20.625 -20.609 1 97.44 73 ALA B N 1
ATOM 1845 C CA . ALA B 1 73 ? -7.633 -20.516 -19.391 1 97.44 73 ALA B CA 1
ATOM 1846 C C . ALA B 1 73 ? -6.168 -20.875 -19.641 1 97.44 73 ALA B C 1
ATOM 1848 O O . ALA B 1 73 ? -5.867 -21.875 -20.281 1 97.44 73 ALA B O 1
ATOM 1849 N N . LYS B 1 74 ? -5.246 -19.969 -19.219 1 98.38 74 LYS B N 1
ATOM 1850 C CA . LYS B 1 74 ? -3.805 -20.172 -19.344 1 98.38 74 LYS B CA 1
ATOM 1851 C C . LYS B 1 74 ? -3.105 -20 -18 1 98.38 74 LYS B C 1
ATOM 1853 O O . LYS B 1 74 ? -3.629 -19.328 -17.109 1 98.38 74 LYS B O 1
ATOM 1858 N N . TRP B 1 75 ? -2.012 -20.703 -17.891 1 98.62 75 TRP B N 1
ATOM 1859 C CA . TRP B 1 75 ? -1.146 -20.484 -16.734 1 98.62 75 TRP B CA 1
ATOM 1860 C C . TRP B 1 75 ? 0.01 -19.547 -17.094 1 98.62 75 TRP B C 1
ATOM 1862 O O . TRP B 1 75 ? 0.585 -19.656 -18.188 1 98.62 75 TRP B O 1
ATOM 1872 N N . SER B 1 76 ? 0.31 -18.656 -16.172 1 98.75 76 SER B N 1
ATOM 1873 C CA . SER B 1 76 ? 1.538 -17.875 -16.297 1 98.75 76 SER B CA 1
ATOM 1874 C C . SER B 1 76 ? 2.77 -18.75 -16.094 1 98.75 76 SER B C 1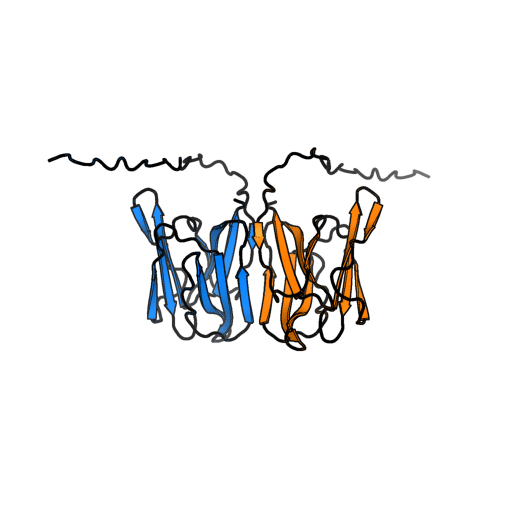
ATOM 1876 O O . SER B 1 76 ? 2.658 -19.875 -15.617 1 98.75 76 SER B O 1
ATOM 1878 N N . PRO B 1 77 ? 3.947 -18.219 -16.469 1 98.5 77 PRO B N 1
ATOM 1879 C CA . PRO B 1 77 ? 5.145 -18.875 -15.938 1 98.5 77 PRO B CA 1
ATOM 1880 C C . PRO B 1 77 ? 5.168 -18.922 -14.414 1 98.5 77 PRO B C 1
ATOM 1882 O O . PRO B 1 77 ? 4.434 -18.156 -13.766 1 98.5 77 PRO B O 1
ATOM 1885 N N . ARG B 1 78 ? 5.945 -19.875 -13.891 1 98.81 78 ARG B N 1
ATOM 1886 C CA . ARG B 1 78 ? 6.195 -19.875 -12.453 1 98.81 78 ARG B CA 1
ATOM 1887 C C . ARG B 1 78 ? 7.223 -18.812 -12.078 1 98.81 78 ARG B C 1
ATOM 1889 O O . ARG B 1 78 ? 8.312 -18.766 -12.648 1 98.81 78 ARG B O 1
ATOM 1896 N N . TYR B 1 79 ? 6.922 -17.969 -11.211 1 98.88 79 TYR B N 1
ATOM 1897 C CA . TYR B 1 79 ? 7.871 -17 -10.68 1 98.88 79 TYR B CA 1
ATOM 1898 C C . TYR B 1 79 ? 8.43 -17.453 -9.344 1 98.88 79 TYR B C 1
ATOM 1900 O O . TYR B 1 79 ? 7.766 -17.328 -8.312 1 98.88 79 TYR B O 1
ATOM 1908 N N . GLY B 1 80 ? 9.625 -17.953 -9.375 1 98.81 80 GLY B N 1
ATOM 1909 C CA . GLY B 1 80 ? 10.258 -18.562 -8.211 1 98.81 80 GLY B CA 1
ATOM 1910 C C . GLY B 1 80 ? 10.57 -20.031 -8.391 1 98.81 80 GLY B C 1
ATOM 1911 O O . GLY B 1 80 ? 10.539 -20.547 -9.516 1 98.81 80 GLY B O 1
ATOM 1912 N N . GLY B 1 81 ? 10.906 -20.719 -7.297 1 98 81 GLY B N 1
ATOM 1913 C CA . GLY B 1 81 ? 11.367 -22.094 -7.359 1 98 81 GLY B CA 1
ATOM 1914 C C . GLY B 1 81 ? 10.258 -23.109 -7.141 1 98 81 GLY B C 1
ATOM 1915 O O . GLY B 1 81 ? 9.164 -22.75 -6.699 1 98 81 GLY B O 1
ATOM 1916 N N . GLY B 1 82 ? 10.492 -24.359 -7.406 1 96.5 82 GLY B N 1
ATOM 1917 C CA . GLY B 1 82 ? 9.477 -25.406 -7.395 1 96.5 82 GLY B CA 1
ATOM 1918 C C . GLY B 1 82 ? 9.375 -26.125 -6.066 1 96.5 82 GLY B C 1
ATOM 1919 O O . GLY B 1 82 ? 8.516 -26.984 -5.887 1 96.5 82 GLY B O 1
ATOM 1920 N N . ASP B 1 83 ? 10.258 -25.766 -5.145 1 96.31 83 ASP B N 1
ATOM 1921 C CA . ASP B 1 83 ? 10.242 -26.438 -3.854 1 96.31 83 ASP B CA 1
ATOM 1922 C C . ASP B 1 83 ? 9.031 -26.031 -3.025 1 96.31 83 ASP B C 1
ATOM 1924 O O . ASP B 1 83 ? 8.344 -25.062 -3.367 1 96.31 83 ASP B O 1
ATOM 1928 N N . GLY B 1 84 ? 8.695 -26.75 -2.01 1 97.38 84 GLY B N 1
ATOM 1929 C CA . GLY B 1 84 ? 7.578 -26.438 -1.126 1 97.38 84 GLY B CA 1
ATOM 1930 C C . GLY B 1 84 ? 6.301 -27.172 -1.503 1 97.38 84 GLY B C 1
ATOM 1931 O O . GLY B 1 84 ? 6.273 -27.906 -2.484 1 97.38 84 GLY B O 1
ATOM 1932 N N . LYS B 1 85 ? 5.293 -26.969 -0.732 1 98.31 85 LYS B N 1
ATOM 1933 C CA . LYS B 1 85 ? 3.984 -27.578 -0.953 1 98.31 85 LYS B CA 1
ATOM 1934 C C . LYS B 1 85 ? 3.08 -26.672 -1.771 1 98.31 85 LYS B C 1
ATOM 1936 O O . LYS B 1 85 ? 2.943 -25.484 -1.459 1 98.31 85 LYS B O 1
ATOM 1941 N N . PRO B 1 86 ? 2.514 -27.203 -2.795 1 98.38 86 PRO B N 1
ATOM 1942 C CA . PRO B 1 86 ? 1.617 -26.375 -3.602 1 98.38 86 PRO B CA 1
ATOM 1943 C C . PRO B 1 86 ? 0.298 -26.062 -2.895 1 98.38 86 PRO B C 1
ATOM 1945 O O . PRO B 1 86 ? -0.239 -26.922 -2.188 1 98.38 86 PRO B O 1
ATOM 1948 N N . VAL B 1 87 ? -0.172 -24.891 -2.984 1 98.44 87 VAL B N 1
ATOM 1949 C CA . VAL B 1 87 ? -1.49 -24.422 -2.559 1 98.44 87 VAL B CA 1
ATOM 1950 C C . VAL B 1 87 ? -2.172 -23.688 -3.703 1 98.44 87 VAL B C 1
ATOM 1952 O O . VAL B 1 87 ? -1.573 -22.797 -4.32 1 98.44 87 VAL B O 1
ATOM 1955 N N . THR B 1 88 ? -3.35 -24.078 -4 1 98.62 88 THR B N 1
ATOM 1956 C CA . THR B 1 88 ? -4.09 -23.406 -5.07 1 98.62 88 THR B CA 1
ATOM 1957 C C . THR B 1 88 ? -5.293 -22.656 -4.512 1 98.62 88 THR B C 1
ATOM 1959 O O . THR B 1 88 ? -6.094 -23.219 -3.766 1 98.62 88 THR B O 1
ATOM 1962 N N . ILE B 1 89 ? -5.363 -21.469 -4.797 1 98.31 89 ILE B N 1
ATOM 1963 C CA . ILE B 1 89 ? -6.48 -20.594 -4.465 1 98.31 89 ILE B CA 1
ATOM 1964 C C . ILE B 1 89 ? -7.375 -20.406 -5.688 1 98.31 89 ILE B C 1
ATOM 1966 O O . ILE B 1 89 ? -6.918 -19.953 -6.738 1 98.31 89 ILE B O 1
ATOM 1970 N N . GLU B 1 90 ? -8.594 -20.719 -5.57 1 97.94 90 GLU B N 1
ATOM 1971 C CA . GLU B 1 90 ? -9.539 -20.594 -6.676 1 97.94 90 GLU B CA 1
ATOM 1972 C C . GLU B 1 90 ? -10.508 -19.438 -6.445 1 97.94 90 GLU B C 1
ATOM 1974 O O . GLU B 1 90 ? -11.195 -19.391 -5.422 1 97.94 90 GLU B O 1
ATOM 1979 N N . PHE B 1 91 ? -10.5 -18.547 -7.363 1 96.25 91 PHE B N 1
ATOM 1980 C CA . PHE B 1 91 ? -11.391 -17.391 -7.309 1 96.25 91 PHE B CA 1
ATOM 1981 C C . PHE B 1 91 ? -12.75 -17.734 -7.918 1 96.25 91 PHE B C 1
ATOM 1983 O O . PHE B 1 91 ? -12.82 -18.438 -8.93 1 96.25 91 PHE B O 1
ATOM 1990 N N . GLY B 1 92 ? -13.742 -17.219 -7.375 1 92.25 92 GLY B N 1
ATOM 1991 C CA . GLY B 1 92 ? -15.047 -17.297 -8 1 92.25 92 GLY B CA 1
ATOM 1992 C C . GLY B 1 92 ? -15.195 -16.359 -9.195 1 92.25 92 GLY B C 1
ATOM 1993 O O . GLY B 1 92 ? -14.406 -15.43 -9.359 1 92.25 92 GLY B O 1
ATOM 1994 N N . THR B 1 93 ? -16.188 -16.578 -10.008 1 89.31 93 THR B N 1
ATOM 1995 C CA . THR B 1 93 ? -16.422 -15.82 -11.227 1 89.31 93 THR B CA 1
ATOM 1996 C C . THR B 1 93 ? -16.578 -14.336 -10.93 1 89.31 93 THR B C 1
ATOM 1998 O O . THR B 1 93 ? -16.172 -13.484 -11.727 1 89.31 93 THR B O 1
ATOM 2001 N N . ASN B 1 94 ? -17.016 -13.945 -9.695 1 93.62 94 ASN B N 1
ATOM 2002 C CA . ASN B 1 94 ? -17.281 -12.547 -9.367 1 93.62 94 ASN B CA 1
ATOM 2003 C C . ASN B 1 94 ? -16.281 -12.023 -8.336 1 93.62 94 ASN B C 1
ATOM 2005 O O . ASN B 1 94 ? -16.484 -10.938 -7.777 1 93.62 94 ASN B O 1
ATOM 2009 N N . ASP B 1 95 ? -15.25 -12.82 -8.117 1 95.81 95 ASP B N 1
ATOM 2010 C CA . ASP B 1 95 ? -14.281 -12.414 -7.109 1 95.81 95 ASP B CA 1
ATOM 2011 C C . ASP B 1 95 ? -13.336 -11.344 -7.652 1 95.81 95 ASP B C 1
ATOM 2013 O O . ASP B 1 95 ? -12.93 -11.398 -8.812 1 95.81 95 ASP B O 1
ATOM 2017 N N . TYR B 1 96 ? -13.031 -10.406 -6.824 1 95.69 96 TYR B N 1
ATOM 2018 C CA . TYR B 1 96 ? -11.961 -9.469 -7.145 1 95.69 96 TYR B CA 1
ATOM 2019 C C . TYR B 1 96 ? -11.125 -9.164 -5.91 1 95.69 96 TYR B C 1
ATOM 2021 O O . TYR B 1 96 ? -11.625 -9.219 -4.781 1 95.69 96 TYR B O 1
ATOM 2029 N N . LEU B 1 97 ? -9.891 -8.898 -6.121 1 97.56 97 LEU B N 1
ATOM 2030 C CA . LEU B 1 97 ? -8.93 -8.664 -5.047 1 97.56 97 LEU B CA 1
ATOM 2031 C C . LEU B 1 97 ? -9.172 -7.297 -4.406 1 97.56 97 LEU B C 1
ATOM 2033 O O . LEU B 1 97 ? -9.289 -6.289 -5.105 1 97.56 97 LEU B O 1
ATOM 2037 N N . LYS B 1 98 ? -9.281 -7.238 -3.15 1 98.38 98 LYS B N 1
ATOM 2038 C CA . LYS B 1 98 ? -9.453 -6.012 -2.383 1 98.38 98 LYS B CA 1
ATOM 2039 C C . LYS B 1 98 ? -8.188 -5.656 -1.607 1 98.38 98 LYS B C 1
ATOM 2041 O O . LYS B 1 98 ? -7.957 -4.488 -1.284 1 98.38 98 LYS B O 1
ATOM 2046 N N . CYS B 1 99 ? -7.441 -6.707 -1.27 1 98.88 99 CYS B N 1
ATOM 2047 C CA . CYS B 1 99 ? -6.234 -6.484 -0.482 1 98.88 99 CYS B CA 1
ATOM 2048 C C . CYS B 1 99 ? -5.258 -7.645 -0.643 1 98.88 99 CYS B C 1
ATOM 2050 O O . CYS B 1 99 ? -5.668 -8.805 -0.707 1 98.88 99 CYS B O 1
ATOM 2052 N N . VAL B 1 100 ? -3.969 -7.383 -0.765 1 98.94 100 VAL B N 1
ATOM 2053 C CA . VAL B 1 100 ? -2.889 -8.352 -0.619 1 98.94 100 VAL B CA 1
ATOM 2054 C C . VAL B 1 100 ? -1.991 -7.953 0.552 1 98.94 100 VAL B C 1
ATOM 2056 O O . VAL B 1 100 ? -1.615 -6.789 0.685 1 98.94 100 VAL B O 1
ATOM 2059 N N . SER B 1 101 ? -1.742 -8.859 1.415 1 98.94 101 SER B N 1
ATOM 2060 C CA . SER B 1 101 ? -0.861 -8.609 2.551 1 98.94 101 SER B CA 1
ATOM 2061 C C . SER B 1 101 ? 0.113 -9.758 2.762 1 98.94 101 SER B C 1
ATOM 2063 O O . SER B 1 101 ? -0.031 -10.82 2.15 1 98.94 101 SER B O 1
ATOM 2065 N N . GLY B 1 102 ? 1.103 -9.508 3.586 1 98.88 102 GLY B N 1
ATOM 2066 C CA . GLY B 1 102 ? 2.082 -10.547 3.859 1 98.88 102 GLY B CA 1
ATOM 2067 C C . GLY B 1 102 ? 3.221 -10.07 4.742 1 98.88 102 GLY B C 1
ATOM 2068 O O . GLY B 1 102 ? 3.102 -9.055 5.426 1 98.88 102 GLY B O 1
ATOM 2069 N N . TYR B 1 103 ? 4.223 -10.906 4.758 1 98.88 103 TYR B N 1
ATOM 2070 C CA . TYR B 1 103 ? 5.457 -10.633 5.48 1 98.88 103 TYR B CA 1
ATOM 2071 C C . TYR B 1 103 ? 6.676 -10.93 4.617 1 98.88 103 TYR B C 1
ATOM 2073 O O . TYR B 1 103 ? 6.648 -11.844 3.787 1 98.88 103 TYR B O 1
ATOM 2081 N N . TYR B 1 104 ? 7.691 -10.195 4.789 1 98.88 104 TYR B N 1
ATOM 2082 C CA . TYR B 1 104 ? 8.984 -10.484 4.184 1 98.88 104 TYR B CA 1
ATOM 2083 C C . TYR B 1 104 ? 10.109 -10.352 5.203 1 98.88 104 TYR B C 1
ATOM 2085 O O . TYR B 1 104 ? 9.945 -9.688 6.23 1 98.88 104 TYR B O 1
ATOM 2093 N N . GLY B 1 105 ? 11.188 -11.016 4.93 1 98.75 105 GLY B N 1
ATOM 2094 C CA . GLY B 1 105 ? 12.312 -11.008 5.852 1 98.75 105 GLY B CA 1
ATOM 2095 C C . GLY B 1 105 ? 13.469 -11.867 5.383 1 98.75 105 GLY B C 1
ATOM 2096 O O . GLY B 1 105 ? 13.484 -12.32 4.234 1 98.75 105 GLY B O 1
ATOM 2097 N N . SER B 1 106 ? 14.422 -12.062 6.297 1 98.69 106 SER B N 1
ATOM 2098 C CA . SER B 1 106 ? 15.672 -12.758 5.98 1 98.69 106 SER B CA 1
ATOM 2099 C C . SER B 1 106 ? 15.461 -14.266 5.918 1 98.69 106 SER B C 1
ATOM 2101 O O . SER B 1 106 ? 14.758 -14.836 6.754 1 98.69 106 SER B O 1
ATOM 2103 N N . TYR B 1 107 ? 15.93 -14.898 4.926 1 98.44 107 TYR B N 1
ATOM 2104 C CA . TYR B 1 107 ? 16 -16.344 4.742 1 98.44 107 TYR B CA 1
ATOM 2105 C C . TYR B 1 107 ? 17.281 -16.734 4.008 1 98.44 107 TYR B C 1
ATOM 2107 O O . TYR B 1 107 ? 17.438 -16.438 2.824 1 98.44 107 TYR B O 1
ATOM 2115 N N . HIS B 1 108 ? 18.203 -17.406 4.742 1 97.56 108 HIS B N 1
ATOM 2116 C CA . HIS B 1 108 ? 19.484 -17.844 4.211 1 97.56 108 HIS B CA 1
ATOM 2117 C C . HIS B 1 108 ? 20.234 -16.672 3.553 1 97.56 108 HIS B C 1
ATOM 2119 O O . HIS B 1 108 ? 20.703 -16.797 2.424 1 97.56 108 HIS B O 1
ATOM 2125 N N . GLY B 1 109 ? 20.25 -15.453 4.227 1 97.62 109 GLY B N 1
ATOM 2126 C CA . GLY B 1 109 ? 21.031 -14.305 3.787 1 97.62 109 GLY B CA 1
ATOM 2127 C C . GLY B 1 109 ? 20.328 -13.469 2.734 1 97.62 109 GLY B C 1
ATOM 2128 O O . GLY B 1 109 ? 20.875 -12.492 2.23 1 97.62 109 GLY B O 1
ATOM 2129 N N . HIS B 1 110 ? 19.109 -13.883 2.389 1 98.38 110 HIS B N 1
ATOM 2130 C CA . HIS B 1 110 ? 18.328 -13.148 1.404 1 98.38 110 HIS B CA 1
ATOM 2131 C C . HIS B 1 110 ? 17.031 -12.625 2.016 1 98.38 110 HIS B C 1
ATOM 2133 O O . HIS B 1 110 ? 16.484 -13.219 2.949 1 98.38 110 HIS B O 1
ATOM 2139 N N . THR B 1 111 ? 16.578 -11.5 1.589 1 98.81 111 THR B N 1
ATOM 2140 C CA . THR B 1 111 ? 15.25 -11.039 1.941 1 98.81 111 THR B CA 1
ATOM 2141 C C . THR B 1 111 ? 14.219 -11.555 0.945 1 98.81 111 THR B C 1
ATOM 2143 O O . THR B 1 111 ? 14.352 -11.344 -0.262 1 98.81 111 THR B O 1
ATOM 2146 N N . VAL B 1 112 ? 13.227 -12.258 1.429 1 98.94 112 VAL B N 1
ATOM 2147 C CA . VAL B 1 112 ? 12.242 -12.898 0.556 1 98.94 112 VAL B CA 1
ATOM 2148 C C . VAL B 1 112 ? 10.852 -12.773 1.17 1 98.94 112 VAL B C 1
ATOM 2150 O O . VAL B 1 112 ? 10.711 -12.398 2.336 1 98.94 112 VAL B O 1
ATOM 2153 N N . ILE B 1 113 ? 9.844 -13.023 0.41 1 98.94 113 ILE B N 1
ATOM 2154 C CA . ILE B 1 113 ? 8.477 -13.062 0.903 1 98.94 113 ILE B CA 1
ATOM 2155 C C . ILE B 1 113 ? 8.266 -14.312 1.754 1 98.94 113 ILE B C 1
ATOM 2157 O O . ILE B 1 113 ? 8.617 -15.422 1.338 1 98.94 113 ILE B O 1
ATOM 2161 N N . LYS B 1 114 ? 7.727 -14.141 2.953 1 98.94 114 LYS B N 1
ATOM 2162 C CA . LYS B 1 114 ? 7.625 -15.258 3.885 1 98.94 114 LYS B CA 1
ATOM 2163 C C . LYS B 1 114 ? 6.18 -15.727 4.023 1 98.94 114 LYS B C 1
ATOM 2165 O O . LYS B 1 114 ? 5.926 -16.875 4.402 1 98.94 114 LYS B O 1
ATOM 2170 N N . SER B 1 115 ? 5.277 -14.867 3.725 1 98.88 115 SER B N 1
ATOM 2171 C CA . SER B 1 115 ? 3.861 -15.195 3.82 1 98.88 115 SER B CA 1
ATOM 2172 C C . SER B 1 115 ? 3.02 -14.305 2.914 1 98.88 115 SER B C 1
ATOM 2174 O O . SER B 1 115 ? 3.42 -13.188 2.592 1 98.88 115 SER B O 1
ATOM 2176 N N . LEU B 1 116 ? 1.865 -14.812 2.475 1 98.94 116 LEU B N 1
ATOM 2177 C CA . LEU B 1 116 ? 0.918 -14.047 1.672 1 98.94 116 LEU B CA 1
ATOM 2178 C C . LEU B 1 116 ? -0.516 -14.336 2.104 1 98.94 116 LEU B C 1
ATOM 2180 O O . LEU B 1 116 ? -0.854 -15.477 2.43 1 98.94 116 LEU B O 1
ATOM 2184 N N . LYS B 1 117 ? -1.308 -13.367 2.086 1 98.88 117 LYS B N 1
ATOM 2185 C CA . LYS B 1 117 ? -2.752 -13.406 2.293 1 98.88 117 LYS B CA 1
ATOM 2186 C C . LYS B 1 117 ? -3.48 -12.578 1.233 1 98.88 117 LYS B C 1
ATOM 2188 O O . LYS B 1 117 ? -3.049 -11.477 0.89 1 98.88 117 LYS B O 1
ATOM 2193 N N . PHE B 1 118 ? -4.512 -13.133 0.628 1 98.88 118 PHE B N 1
ATOM 2194 C CA . PHE B 1 118 ? -5.332 -12.477 -0.379 1 98.88 118 PHE B CA 1
ATOM 2195 C C . PHE B 1 118 ? -6.758 -12.281 0.125 1 98.88 118 PHE B C 1
ATOM 2197 O O . PHE B 1 118 ? -7.406 -13.242 0.556 1 98.88 118 PHE B O 1
ATOM 2204 N N . VAL B 1 119 ? -7.223 -11.07 0.079 1 98.75 119 VAL B N 1
ATOM 2205 C CA . VAL B 1 119 ? -8.602 -10.789 0.47 1 98.75 119 VAL B CA 1
ATOM 2206 C C . VAL B 1 119 ? -9.406 -10.375 -0.755 1 98.75 119 VAL B C 1
ATOM 2208 O O . VAL B 1 119 ? -9.055 -9.414 -1.447 1 98.75 119 VAL B O 1
ATOM 2211 N N . THR B 1 120 ? -10.43 -11.109 -1.068 1 98.12 120 THR B N 1
ATOM 2212 C CA . THR B 1 120 ? -11.367 -10.773 -2.137 1 98.12 120 THR B CA 1
ATOM 2213 C C . THR B 1 120 ? -12.703 -10.305 -1.562 1 98.12 120 THR B C 1
ATOM 2215 O O . THR B 1 120 ? -12.875 -10.258 -0.343 1 98.12 120 THR B O 1
ATOM 2218 N N . ASN B 1 121 ? -13.594 -9.938 -2.426 1 97.38 121 ASN B N 1
ATOM 2219 C CA . ASN B 1 121 ? -14.945 -9.578 -1.997 1 97.38 121 ASN B CA 1
ATOM 2220 C C . ASN B 1 121 ? -15.656 -10.758 -1.34 1 97.38 121 ASN B C 1
ATOM 2222 O O . ASN B 1 121 ? -16.641 -10.578 -0.621 1 97.38 121 ASN B O 1
ATOM 2226 N N . SER B 1 122 ? -15.156 -11.992 -1.506 1 96.62 122 SER B N 1
ATOM 2227 C CA . SER B 1 122 ? -15.797 -13.188 -0.958 1 96.62 122 SER B CA 1
ATOM 2228 C C . SER B 1 122 ? -15.117 -13.633 0.334 1 96.62 122 SER B C 1
ATOM 2230 O O . SER B 1 122 ? -15.555 -14.586 0.975 1 96.62 122 SER B O 1
ATOM 2232 N N . GLY B 1 123 ? -14.07 -12.984 0.723 1 97.06 123 GLY B N 1
ATOM 2233 C CA . GLY B 1 123 ? -13.398 -13.336 1.962 1 97.06 123 GLY B CA 1
ATOM 2234 C C . GLY B 1 123 ? -11.906 -13.562 1.786 1 97.06 123 GLY B C 1
ATOM 2235 O O . GLY B 1 123 ? -11.375 -13.383 0.688 1 97.06 123 GLY B O 1
ATOM 2236 N N . PRO B 1 124 ? -11.289 -13.953 2.836 1 98.25 124 PRO B N 1
ATOM 2237 C CA . PRO B 1 124 ? -9.836 -14.102 2.82 1 98.25 124 PRO B CA 1
ATOM 2238 C C . PRO B 1 124 ? -9.391 -15.492 2.363 1 98.25 124 PRO B C 1
ATOM 2240 O O . PRO B 1 124 ? -10.086 -16.484 2.619 1 98.25 124 PRO B O 1
ATOM 2243 N N . TYR B 1 125 ? -8.312 -15.562 1.71 1 98.31 125 TYR B N 1
ATOM 2244 C CA . TYR B 1 125 ? -7.539 -16.766 1.44 1 98.31 125 TYR B CA 1
ATOM 2245 C C . TYR B 1 125 ? -6.168 -16.688 2.102 1 98.31 125 TYR B C 1
ATOM 2247 O O . TYR B 1 125 ? -5.359 -15.812 1.776 1 98.31 125 TYR B O 1
ATOM 2255 N N . GLY B 1 126 ? -5.867 -17.656 3.025 1 98.19 126 GLY B N 1
ATOM 2256 C CA . GLY B 1 126 ? -4.648 -17.625 3.818 1 98.19 126 GLY B CA 1
ATOM 2257 C C . GLY B 1 126 ? -4.875 -17.156 5.242 1 98.19 126 GLY B C 1
ATOM 2258 O O . GLY B 1 126 ? -6 -17.188 5.742 1 98.19 126 GLY B O 1
ATOM 2259 N N . PRO B 1 127 ? -3.85 -16.828 5.75 1 98.56 127 PRO B N 1
ATOM 2260 C CA . PRO B 1 127 ? -2.477 -16.641 5.27 1 98.56 127 PRO B CA 1
ATOM 2261 C C . PRO B 1 127 ? -1.794 -17.969 4.93 1 98.56 127 PRO B C 1
ATOM 2263 O O . PRO B 1 127 ? -2.115 -19 5.523 1 98.56 127 PRO B O 1
ATOM 2266 N N . TYR B 1 128 ? -0.986 -17.922 3.961 1 98.88 128 TYR B N 1
ATOM 2267 C CA . TYR B 1 128 ? -0.083 -19 3.586 1 98.88 128 TYR B CA 1
ATOM 2268 C C . TYR B 1 128 ? 1.361 -18.656 3.92 1 98.88 128 TYR B C 1
ATOM 2270 O O . TYR B 1 128 ? 1.84 -17.578 3.568 1 98.88 128 TYR B O 1
ATOM 2278 N N . GLY B 1 129 ? 2.1 -19.531 4.629 1 98.69 129 GLY B N 1
ATOM 2279 C CA . GLY B 1 129 ? 3.477 -19.281 5.02 1 98.69 129 GLY B CA 1
ATOM 2280 C C . GLY B 1 129 ? 3.609 -18.766 6.441 1 98.69 129 GLY B C 1
ATOM 2281 O O . GLY B 1 129 ? 2.664 -18.859 7.23 1 98.69 129 GLY B O 1
ATOM 2282 N N . GLN B 1 130 ? 4.793 -18.281 6.809 1 98.12 130 GLN B N 1
ATOM 2283 C CA . GLN B 1 130 ? 5.094 -17.844 8.164 1 98.12 130 GLN B CA 1
ATOM 2284 C C . GLN B 1 130 ? 4.969 -16.328 8.305 1 98.12 130 GLN B C 1
ATOM 2286 O O . GLN B 1 130 ? 5.684 -15.586 7.637 1 98.12 130 GLN B O 1
ATOM 2291 N N . GLU B 1 131 ? 4.102 -15.836 9.141 1 97.94 131 GLU B N 1
ATOM 2292 C CA . GLU B 1 131 ? 3.898 -14.414 9.375 1 97.94 131 GLU B CA 1
ATOM 2293 C C . GLU B 1 131 ? 4.984 -13.844 10.281 1 97.94 131 GLU B C 1
ATOM 2295 O O . GLU B 1 131 ? 4.695 -13.383 11.391 1 97.94 131 GLU B O 1
ATOM 2300 N N . GLU B 1 132 ? 6.176 -13.852 9.797 1 97.69 132 GLU B N 1
ATOM 2301 C CA . GLU B 1 132 ? 7.363 -13.375 10.5 1 97.69 132 GLU B CA 1
ATOM 2302 C C . GLU B 1 132 ? 8.141 -12.367 9.656 1 97.69 132 GLU B C 1
ATOM 2304 O O . GLU B 1 132 ? 8.273 -12.539 8.445 1 97.69 132 GLU B O 1
ATOM 2309 N N . GLY B 1 133 ? 8.695 -11.328 10.305 1 98 133 GLY B N 1
ATOM 2310 C CA . GLY B 1 133 ? 9.445 -10.289 9.609 1 98 133 GLY B CA 1
ATOM 2311 C C . GLY B 1 133 ? 8.688 -8.977 9.5 1 98 133 GLY B C 1
ATOM 2312 O O . GLY B 1 133 ? 7.992 -8.578 10.438 1 98 133 GLY B O 1
ATOM 2313 N N . THR B 1 134 ? 8.859 -8.281 8.453 1 98.06 134 THR B N 1
ATOM 2314 C CA . THR B 1 134 ? 8.211 -6.992 8.234 1 98.06 134 THR B CA 1
ATOM 2315 C C . THR B 1 134 ? 6.879 -7.168 7.516 1 98.06 134 THR B C 1
ATOM 2317 O O . THR B 1 134 ? 6.82 -7.789 6.453 1 98.06 134 THR B O 1
ATOM 2320 N N . ALA B 1 135 ? 5.852 -6.66 8.133 1 98.56 135 ALA B N 1
ATOM 2321 C CA . ALA B 1 135 ? 4.52 -6.77 7.547 1 98.56 135 ALA B CA 1
ATOM 2322 C C . ALA B 1 135 ? 4.344 -5.785 6.395 1 98.56 135 ALA B C 1
ATOM 2324 O O . ALA B 1 135 ? 4.957 -4.715 6.387 1 98.56 135 ALA B O 1
ATOM 2325 N N . PHE B 1 136 ? 3.545 -6.168 5.406 1 98.81 136 PHE B N 1
ATOM 2326 C CA . PHE B 1 136 ? 3.031 -5.254 4.395 1 98.81 136 PHE B CA 1
ATOM 2327 C C . PHE B 1 136 ? 1.576 -5.566 4.07 1 98.81 136 PHE B C 1
ATOM 2329 O O . PHE B 1 136 ? 1.122 -6.699 4.262 1 98.81 136 PHE B O 1
ATOM 2336 N N . SER B 1 137 ? 0.865 -4.602 3.686 1 98.88 137 SER B N 1
ATOM 2337 C CA . SER B 1 137 ? -0.515 -4.727 3.229 1 98.88 137 SER B CA 1
ATOM 2338 C C . SER B 1 137 ? -0.862 -3.633 2.223 1 98.88 137 SER B C 1
ATOM 2340 O O . SER B 1 137 ? -0.299 -2.537 2.268 1 98.88 137 SER B O 1
ATOM 2342 N N . LEU B 1 138 ? -1.731 -3.98 1.332 1 98.94 138 LEU B N 1
ATOM 2343 C CA . LEU B 1 138 ? -2.244 -3.004 0.377 1 98.94 138 LEU B CA 1
ATOM 2344 C C . LEU B 1 138 ? -3.76 -3.115 0.246 1 98.94 138 LEU B C 1
ATOM 2346 O O . LEU B 1 138 ? -4.262 -3.768 -0.672 1 98.94 138 LEU B O 1
ATOM 2350 N N . PRO B 1 139 ? -4.48 -2.557 1.188 1 98.88 139 PRO B N 1
ATOM 2351 C CA . PRO B 1 139 ? -5.926 -2.42 0.986 1 98.88 139 PRO B CA 1
ATOM 2352 C C . PRO B 1 139 ? -6.277 -1.397 -0.093 1 98.88 139 PRO B C 1
ATOM 2354 O O . PRO B 1 139 ? -5.801 -0.26 -0.05 1 98.88 139 PRO B O 1
ATOM 2357 N N . VAL B 1 140 ? -7.047 -1.8 -1.026 1 98.81 140 VAL B N 1
ATOM 2358 C CA . VAL B 1 140 ? -7.523 -0.924 -2.092 1 98.81 140 VAL B CA 1
ATOM 2359 C C . VAL B 1 140 ? -9.039 -0.744 -1.972 1 98.81 140 VAL B C 1
ATOM 2361 O O . VAL B 1 140 ? -9.797 -1.692 -2.17 1 98.81 140 VAL B O 1
ATOM 2364 N N . THR B 1 141 ? -9.445 0.481 -1.647 1 97.94 141 THR B N 1
ATOM 2365 C CA . THR B 1 141 ? -10.867 0.714 -1.423 1 97.94 141 THR B CA 1
ATOM 2366 C C . THR B 1 141 ? -11.539 1.248 -2.688 1 97.94 141 THR B C 1
ATOM 2368 O O . THR B 1 141 ? -12.758 1.155 -2.838 1 97.94 141 THR B O 1
ATOM 2371 N N . ALA B 1 142 ? -10.805 1.861 -3.621 1 97.81 142 ALA B N 1
ATOM 2372 C CA . ALA B 1 142 ? -11.242 2.227 -4.965 1 97.81 142 ALA B CA 1
ATOM 2373 C C . ALA B 1 142 ? -10.133 2.02 -5.988 1 97.81 142 ALA B C 1
ATOM 2375 O O . ALA B 1 142 ? -9.008 2.5 -5.801 1 97.81 142 ALA B O 1
ATOM 2376 N N . GLY B 1 143 ? -10.375 1.362 -7.031 1 97.88 143 GLY B N 1
ATOM 2377 C CA . GLY B 1 143 ? -9.398 0.933 -8.023 1 97.88 143 GLY B CA 1
ATOM 2378 C C . GLY B 1 143 ? -9.266 -0.576 -8.109 1 97.88 143 GLY B C 1
ATOM 2379 O O . GLY B 1 143 ? -9.961 -1.31 -7.41 1 97.88 143 GLY B O 1
ATOM 2380 N N . SER B 1 144 ? -8.414 -1.06 -9.039 1 97.81 144 SER B N 1
ATOM 2381 C CA . SER B 1 144 ? -8.297 -2.494 -9.273 1 97.81 144 SER B CA 1
ATOM 2382 C C . SER B 1 144 ? -6.836 -2.91 -9.438 1 97.81 144 SER B C 1
ATOM 2384 O O . SER B 1 144 ? -6.039 -2.182 -10.031 1 97.81 144 SER B O 1
ATOM 2386 N N . PHE B 1 145 ? -6.555 -4.051 -8.898 1 98.56 145 PHE B N 1
ATOM 2387 C CA . PHE B 1 145 ? -5.289 -4.699 -9.227 1 98.56 145 PHE B CA 1
ATOM 2388 C C . PHE B 1 145 ? -5.27 -5.137 -10.68 1 98.56 145 PHE B C 1
ATOM 2390 O O . PHE B 1 145 ? -6.07 -5.98 -11.094 1 98.56 145 PHE B O 1
ATOM 2397 N N . VAL B 1 146 ? -4.309 -4.609 -11.484 1 98.25 146 VAL B N 1
ATOM 2398 C CA . VAL B 1 146 ? -4.344 -4.969 -12.898 1 98.25 146 VAL B CA 1
ATOM 2399 C C . VAL B 1 146 ? -3.076 -5.738 -13.266 1 98.25 146 VAL B C 1
ATOM 2401 O O . VAL B 1 146 ? -3.021 -6.395 -14.305 1 98.25 146 VAL B O 1
ATOM 2404 N N . ALA B 1 147 ? -2.061 -5.695 -12.422 1 98.69 147 ALA B N 1
ATOM 2405 C CA . ALA B 1 147 ? -0.833 -6.449 -12.664 1 98.69 147 ALA B CA 1
ATOM 2406 C C . ALA B 1 147 ? -0.115 -6.77 -11.359 1 98.69 147 ALA B C 1
ATOM 2408 O O . ALA B 1 147 ? -0.283 -6.062 -10.359 1 98.69 147 ALA B O 1
ATOM 2409 N N . PHE B 1 148 ? 0.588 -7.852 -11.344 1 98.88 148 PHE B N 1
ATOM 2410 C CA . PHE B 1 148 ? 1.587 -8.203 -10.344 1 98.88 148 PHE B CA 1
ATOM 2411 C C . PHE B 1 148 ? 2.994 -8.102 -10.922 1 98.88 148 PHE B C 1
ATOM 2413 O O . PHE B 1 148 ? 3.209 -8.391 -12.102 1 98.88 148 PHE B O 1
ATOM 2420 N N . TYR B 1 149 ? 3.891 -7.699 -10.078 1 98.88 149 TYR B N 1
ATOM 2421 C CA . TYR B 1 149 ? 5.285 -7.734 -10.5 1 98.88 149 TYR B CA 1
ATOM 2422 C C . TYR B 1 149 ? 6.211 -8.016 -9.328 1 98.88 149 TYR B C 1
ATOM 2424 O O . TYR B 1 149 ? 5.773 -8.016 -8.172 1 98.88 149 TYR B O 1
ATOM 2432 N N . GLY B 1 150 ? 7.445 -8.32 -9.617 1 98.88 150 GLY B N 1
ATOM 2433 C CA . GLY B 1 150 ? 8.383 -8.578 -8.539 1 98.88 150 GLY B CA 1
ATOM 2434 C C . GLY B 1 150 ? 9.711 -9.133 -9.023 1 98.88 150 GLY B C 1
ATOM 2435 O O . GLY B 1 150 ? 10.141 -8.852 -10.148 1 98.88 150 GLY B O 1
ATOM 2436 N N . ASN B 1 151 ? 10.383 -9.797 -8.062 1 98.88 151 ASN B N 1
ATOM 2437 C CA . ASN B 1 151 ? 11.633 -10.508 -8.289 1 98.88 151 ASN B CA 1
ATOM 2438 C C . ASN B 1 151 ? 11.562 -11.938 -7.754 1 98.88 151 ASN B C 1
ATOM 2440 O O . ASN B 1 151 ? 10.969 -12.188 -6.699 1 98.88 151 ASN B O 1
ATOM 2444 N N . ALA B 1 152 ? 12.117 -12.859 -8.57 1 98.94 152 ALA B N 1
ATOM 2445 C CA . ALA B 1 152 ? 12.078 -14.242 -8.109 1 98.94 152 ALA B CA 1
ATOM 2446 C C . ALA B 1 152 ? 13.195 -15.062 -8.742 1 98.94 152 ALA B C 1
ATOM 2448 O O . ALA B 1 152 ? 13.656 -14.742 -9.844 1 98.94 152 ALA B O 1
ATOM 2449 N N . ARG B 1 153 ? 13.648 -16.078 -8.094 1 97.88 153 ARG B N 1
ATOM 2450 C CA . ARG B 1 153 ? 14.539 -17.125 -8.586 1 97.88 153 ARG B CA 1
ATOM 2451 C C . ARG B 1 153 ? 14.305 -18.438 -7.836 1 97.88 153 ARG B C 1
ATOM 2453 O O . ARG B 1 153 ? 13.383 -19.172 -8.156 1 97.88 153 ARG B O 1
ATOM 2460 N N . GLN B 1 154 ? 15.031 -18.703 -6.777 1 98.06 154 GLN B N 1
ATOM 2461 C CA . GLN B 1 154 ? 14.789 -19.891 -5.953 1 98.06 154 GLN B CA 1
ATOM 2462 C C . GLN B 1 154 ? 13.57 -19.688 -5.051 1 98.06 154 GLN B C 1
ATOM 2464 O O . GLN B 1 154 ? 12.875 -20.656 -4.719 1 98.06 154 GLN B O 1
ATOM 2469 N N . TRP B 1 155 ? 13.359 -18.484 -4.691 1 98.81 155 TRP B N 1
ATOM 2470 C CA . TRP B 1 155 ? 12.242 -18.062 -3.861 1 98.81 155 TRP B CA 1
ATOM 2471 C C . TRP B 1 155 ? 11.555 -16.844 -4.465 1 98.81 155 TRP B C 1
ATOM 2473 O O . TRP B 1 155 ? 12.008 -16.297 -5.477 1 98.81 155 TRP B O 1
ATOM 2483 N N . LEU B 1 156 ? 10.445 -16.453 -3.986 1 98.94 156 LEU B N 1
ATOM 2484 C CA . LEU B 1 156 ? 9.828 -15.18 -4.312 1 98.94 156 LEU B CA 1
ATOM 2485 C C . LEU B 1 156 ? 10.469 -14.047 -3.52 1 98.94 156 LEU B C 1
ATOM 2487 O O . LEU B 1 156 ? 10.234 -13.914 -2.316 1 98.94 156 LEU B O 1
ATOM 2491 N N . ASP B 1 157 ? 11.25 -13.219 -4.195 1 98.94 157 ASP B N 1
ATOM 2492 C CA . ASP B 1 157 ? 12.086 -12.234 -3.518 1 98.94 157 ASP B CA 1
ATOM 2493 C C . ASP B 1 157 ? 11.281 -10.969 -3.201 1 98.94 157 ASP B C 1
ATOM 2495 O O . ASP B 1 157 ? 11.469 -10.359 -2.146 1 98.94 157 ASP B O 1
ATOM 2499 N N . ALA B 1 158 ? 10.422 -10.586 -4.148 1 98.94 158 ALA B N 1
ATOM 2500 C CA . ALA B 1 158 ? 9.703 -9.328 -3.979 1 98.94 158 ALA B CA 1
ATOM 2501 C C . ALA B 1 158 ? 8.367 -9.359 -4.715 1 98.94 158 ALA B C 1
ATOM 2503 O O . ALA B 1 158 ? 8.203 -10.094 -5.691 1 98.94 158 ALA B O 1
ATOM 2504 N N . LEU B 1 159 ? 7.41 -8.578 -4.262 1 98.94 159 LEU B N 1
ATOM 2505 C CA . LEU B 1 159 ? 6.074 -8.508 -4.844 1 98.94 159 LEU B CA 1
ATOM 2506 C C . LEU B 1 159 ? 5.562 -7.066 -4.848 1 98.94 159 LEU B C 1
ATOM 2508 O O . LEU B 1 159 ? 5.723 -6.348 -3.859 1 98.94 159 LEU B O 1
ATOM 2512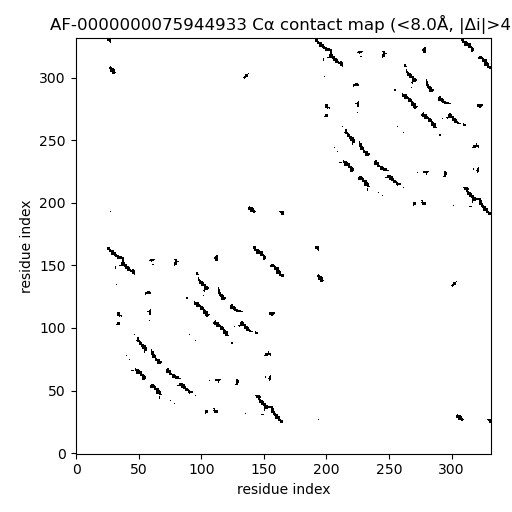 N N . GLY B 1 160 ? 5.02 -6.574 -5.949 1 98.94 160 GLY B N 1
ATOM 2513 C CA . GLY B 1 160 ? 4.379 -5.281 -6.137 1 98.94 160 GLY B CA 1
ATOM 2514 C C . GLY B 1 160 ? 3.186 -5.332 -7.07 1 98.94 160 GLY B C 1
ATOM 2515 O O . GLY B 1 160 ? 2.812 -6.402 -7.551 1 98.94 160 GLY B O 1
ATOM 2516 N N . PHE B 1 161 ? 2.568 -4.191 -7.305 1 98.94 161 PHE B N 1
ATOM 2517 C CA . PHE B 1 161 ? 1.291 -4.203 -8.008 1 98.94 161 PHE B CA 1
ATOM 2518 C C . PHE B 1 161 ? 1.149 -2.967 -8.891 1 98.94 161 PHE B C 1
ATOM 2520 O O . PHE B 1 161 ? 1.642 -1.892 -8.547 1 98.94 161 PHE B O 1
ATOM 2527 N N . HIS B 1 162 ? 0.507 -3.15 -10.023 1 98.81 162 HIS B N 1
ATOM 2528 C CA . HIS B 1 162 ? -0.079 -2.039 -10.766 1 98.81 162 HIS B CA 1
ATOM 2529 C C . HIS 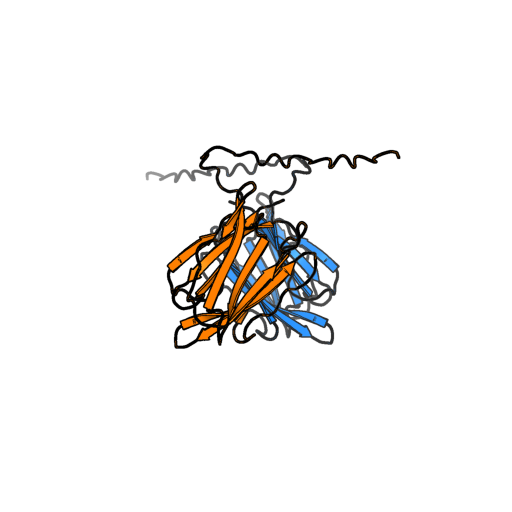B 1 162 ? -1.562 -1.885 -10.453 1 98.81 162 HIS B C 1
ATOM 2531 O O . HIS B 1 162 ? -2.311 -2.865 -10.469 1 98.81 162 HIS B O 1
ATOM 2537 N N . LEU B 1 163 ? -1.942 -0.694 -10.109 1 98.75 163 LEU B N 1
ATOM 2538 C CA . LEU B 1 163 ? -3.334 -0.382 -9.805 1 98.75 163 LEU B CA 1
ATOM 2539 C C . LEU B 1 163 ? -3.918 0.565 -10.852 1 98.75 163 LEU B C 1
ATOM 2541 O O . LEU B 1 163 ? -3.232 1.475 -11.32 1 98.75 163 LEU B O 1
ATOM 2545 N N . ARG B 1 164 ? -5.141 0.375 -11.156 1 97.88 164 ARG B N 1
ATOM 2546 C CA . ARG B 1 164 ? -5.844 1.214 -12.125 1 97.88 164 ARG B CA 1
ATOM 2547 C C . ARG B 1 164 ? -7.105 1.814 -11.508 1 97.88 164 ARG B C 1
ATOM 2549 O O . ARG B 1 164 ? -7.859 1.119 -10.828 1 97.88 164 ARG B O 1
ATOM 2556 N N . PRO B 1 165 ? -7.281 3.146 -11.734 1 96.44 165 PRO B N 1
ATOM 2557 C CA . PRO B 1 165 ? -8.562 3.711 -11.297 1 96.44 165 PRO B CA 1
ATOM 2558 C C . PRO B 1 165 ? -9.758 3.037 -11.961 1 96.44 165 PRO B C 1
ATOM 2560 O O . PRO B 1 165 ? -9.641 2.516 -13.078 1 96.44 165 PRO B O 1
ATOM 2563 N N . ASN B 1 166 ? -10.898 3.045 -11.273 1 88.56 166 ASN B N 1
ATOM 2564 C CA . ASN B 1 166 ? -12.094 2.428 -11.828 1 88.56 166 ASN B CA 1
ATOM 2565 C C . ASN B 1 166 ? -12.609 3.195 -13.039 1 88.56 166 ASN B C 1
ATOM 2567 O O . ASN B 1 166 ? -12.422 4.41 -13.141 1 88.56 166 ASN B O 1
#